Protein AF-A0A7X8E4C7-F1 (afdb_monomer_lite)

Radius of gyration: 25.04 Å; chains: 1; bounding box: 60×34×97 Å

pLDDT: mean 81.25, std 25.74, range [24.86, 98.81]

Foldseek 3Di:
DDDDDDDDDDDDDDDDDDDDDDDDDDDDDDDDDDDDDDDDDQDDQPALPQAQDDFAALVSQVVLLVSCVVQQCDDFQARFDDKDDDPRQWIATNNGIFHFDDKDKQAWEFADECQRVVHQAAPSGDGFAAQEKAAADVVLVTDGFNFWKQWPSYGIHTHNHHDDCSVPGRSHMYGTHYHPPPVVPSHGRDIGITMMTGTDHD

Sequence (202 aa):
TANASNNPTESSNQASTTTSNNQANNTFSPTTTSAPEPTETPTVKASSGVNFVTPGPTSAAFTNLDLIRGYLKPNGLATYSSFSVNNNQTITVDGVTFPYDSSYTSTFVTGYDGALLNSFVTASGLPTQRGIVASTFIEYGGLPFGTVLFVEGYGLVVVGDRNGMGSTDTTALDICFNDSELVDGSISPGRSSRQVFVLSTN

Secondary structure (DSSP, 8-state):
----------------------------------PPP-----------S--PPPSBSHHHHHHHHHHHHTT---BTTBS-S-EEEETTTEEEETTEEEEEEEEEEEEEEEEE-HHHHT--B-TTSPBS-TTEEEEEPGGGTPPPBT-EEEETTTEEEEEEEEES-TTT-TT-EEEE--TTTTTTSS----SEEE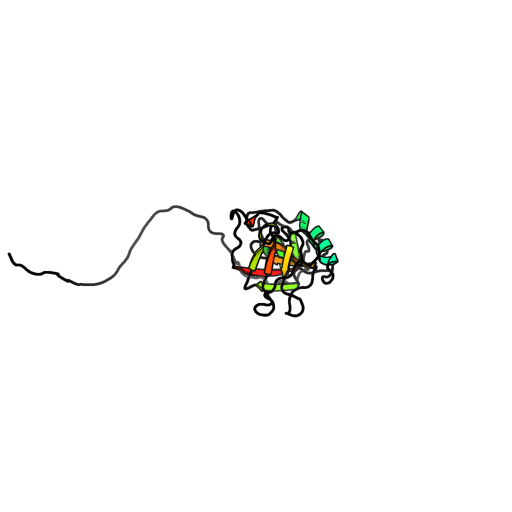EEEEEPP-

Structure (mmCIF, N/CA/C/O backbone):
data_AF-A0A7X8E4C7-F1
#
_entry.id   AF-A0A7X8E4C7-F1
#
loop_
_atom_site.group_PDB
_atom_site.id
_atom_site.type_symbol
_atom_site.label_atom_id
_atom_site.label_alt_id
_atom_site.label_comp_id
_atom_site.label_asym_id
_atom_site.label_entity_id
_atom_site.label_seq_id
_atom_site.pdbx_PDB_ins_code
_atom_site.Cartn_x
_atom_site.Cartn_y
_atom_site.Cartn_z
_atom_site.occupancy
_atom_site.B_iso_or_equiv
_atom_site.auth_seq_id
_atom_site.auth_comp_id
_atom_site.auth_asym_id
_atom_site.auth_atom_id
_atom_site.pdbx_PDB_model_num
ATOM 1 N N . THR A 1 1 ? -18.207 -3.988 -77.050 1.00 40.09 1 THR A N 1
ATOM 2 C CA . THR A 1 1 ? -19.667 -3.954 -76.815 1.00 40.09 1 THR A CA 1
ATOM 3 C C . THR A 1 1 ? -19.931 -3.116 -75.581 1.00 40.09 1 THR A C 1
ATOM 5 O O . THR A 1 1 ? -19.230 -3.280 -74.594 1.00 40.09 1 THR A O 1
ATOM 8 N N . ALA A 1 2 ? -20.835 -2.145 -75.696 1.00 33.91 2 ALA A N 1
ATOM 9 C CA . ALA A 1 2 ? -21.176 -1.154 -74.674 1.00 33.91 2 ALA A CA 1
ATOM 10 C C . ALA A 1 2 ? -22.250 -1.656 -73.689 1.00 33.91 2 ALA A C 1
ATOM 12 O O . ALA A 1 2 ? -23.053 -2.501 -74.078 1.00 33.91 2 ALA A O 1
ATOM 13 N N . ASN A 1 3 ? -22.249 -1.094 -72.471 1.00 30.75 3 ASN A N 1
ATOM 14 C CA . ASN A 1 3 ? -23.378 -0.666 -71.607 1.00 30.75 3 ASN A CA 1
ATOM 15 C C . ASN A 1 3 ? -22.946 -0.761 -70.130 1.00 30.75 3 ASN A C 1
ATOM 17 O O . ASN A 1 3 ? -22.487 -1.809 -69.697 1.00 30.75 3 ASN A O 1
ATOM 21 N N . ALA A 1 4 ? -22.831 0.338 -69.379 1.00 32.28 4 ALA A N 1
ATOM 22 C CA . ALA A 1 4 ? -23.873 1.225 -68.838 1.00 32.28 4 ALA A CA 1
ATOM 23 C C . ALA A 1 4 ? -24.537 0.674 -67.557 1.00 32.28 4 ALA A C 1
ATOM 25 O O . ALA A 1 4 ? -25.267 -0.305 -67.609 1.00 32.28 4 ALA A O 1
ATOM 26 N N . SER A 1 5 ? -24.246 1.377 -66.452 1.00 31.55 5 SER A N 1
ATOM 27 C CA . SER A 1 5 ? -25.140 1.833 -65.372 1.00 31.55 5 SER A CA 1
ATOM 28 C C . SER A 1 5 ? -26.195 0.874 -64.803 1.00 31.55 5 SER A C 1
ATOM 30 O O . SER A 1 5 ? -27.090 0.434 -65.514 1.00 31.55 5 SER A O 1
ATOM 32 N N . ASN A 1 6 ? -26.198 0.703 -63.475 1.00 32.44 6 ASN A N 1
ATOM 33 C CA . ASN A 1 6 ? -27.236 1.285 -62.609 1.00 32.44 6 ASN A CA 1
ATOM 34 C C . ASN A 1 6 ? -27.022 0.899 -61.137 1.00 32.44 6 ASN A C 1
ATOM 36 O O . ASN A 1 6 ? -26.923 -0.273 -60.788 1.00 32.44 6 ASN A O 1
ATOM 40 N N . ASN A 1 7 ? -27.014 1.920 -60.283 1.00 38.09 7 ASN A N 1
ATOM 41 C CA . ASN A 1 7 ? -27.432 1.813 -58.889 1.00 38.09 7 ASN A CA 1
ATOM 42 C C . ASN A 1 7 ? -28.975 1.835 -58.851 1.00 38.09 7 ASN A C 1
ATOM 44 O O . ASN A 1 7 ? -29.584 2.392 -59.771 1.00 38.09 7 ASN A O 1
ATOM 48 N N . PRO A 1 8 ? -29.610 1.359 -57.771 1.00 38.03 8 PRO A N 1
ATOM 49 C CA . PRO A 1 8 ? -30.680 2.182 -57.220 1.00 38.03 8 PRO A CA 1
ATOM 50 C C . PRO A 1 8 ? -30.604 2.330 -55.699 1.00 38.03 8 PRO A C 1
ATOM 52 O O . PRO A 1 8 ? -30.283 1.411 -54.950 1.00 38.03 8 PRO A O 1
ATOM 55 N N . THR A 1 9 ? -30.956 3.539 -55.281 1.00 31.23 9 THR A N 1
ATOM 56 C CA . THR A 1 9 ? -31.330 3.943 -53.929 1.00 31.23 9 THR A CA 1
ATOM 57 C C . THR A 1 9 ? -32.852 3.832 -53.806 1.00 31.23 9 THR A C 1
ATOM 59 O O . THR A 1 9 ? -33.532 4.324 -54.697 1.00 31.23 9 THR A O 1
ATOM 62 N N . GLU A 1 10 ? -33.383 3.292 -52.709 1.00 29.05 10 GLU A N 1
ATOM 63 C CA . GLU A 1 10 ? -34.720 3.591 -52.144 1.00 29.05 10 GLU A CA 1
ATOM 64 C C . GLU A 1 10 ? -34.719 3.018 -50.708 1.00 29.05 10 GLU A C 1
ATOM 66 O O . GLU A 1 10 ? -34.402 1.850 -50.525 1.00 29.05 10 GLU A O 1
ATOM 71 N N . SER A 1 11 ? -34.730 3.797 -49.621 1.00 28.41 11 SER A N 1
ATOM 72 C CA . SER A 1 11 ? -35.689 4.784 -49.088 1.00 28.41 11 SER A CA 1
ATOM 73 C C . SER A 1 11 ? -36.725 4.168 -48.139 1.00 28.41 11 SER A C 1
ATOM 75 O O . SER A 1 11 ? -37.352 3.162 -48.454 1.00 28.41 11 SER A O 1
ATOM 77 N N . SER A 1 12 ? -36.960 4.905 -47.042 1.00 28.59 12 SER A N 1
ATOM 78 C CA . SER A 1 12 ? -38.137 4.895 -46.155 1.00 28.59 12 SER A CA 1
ATOM 79 C C . SER A 1 12 ? -38.219 3.768 -45.110 1.00 28.59 12 SER A C 1
ATOM 81 O O . SER A 1 12 ? -37.827 2.643 -45.366 1.00 28.59 12 SER A O 1
ATOM 83 N N . ASN A 1 13 ? -38.777 3.940 -43.913 1.00 26.91 13 ASN A N 1
ATOM 84 C CA . ASN A 1 13 ? -38.976 5.050 -42.974 1.00 26.91 13 ASN A CA 1
ATOM 85 C C . ASN A 1 13 ? -39.652 4.389 -41.755 1.00 26.91 13 ASN A C 1
ATOM 87 O O . ASN A 1 13 ? -40.553 3.586 -41.971 1.00 26.91 13 ASN A O 1
ATOM 91 N N . GLN A 1 14 ? -39.316 4.834 -40.536 1.00 29.97 14 GLN A N 1
ATOM 92 C CA . GLN A 1 14 ? -40.151 4.757 -39.316 1.00 29.97 14 GLN A CA 1
ATOM 93 C C . GLN A 1 14 ? -40.504 3.353 -38.768 1.00 29.97 14 GLN A C 1
ATOM 95 O O . GLN A 1 14 ? -40.529 2.368 -39.483 1.00 29.97 14 GLN A O 1
ATOM 100 N N . ALA A 1 15 ? -40.910 3.139 -37.521 1.00 27.73 15 ALA A N 1
ATOM 101 C CA . ALA A 1 15 ? -40.668 3.695 -36.188 1.00 27.73 15 ALA A CA 1
ATOM 102 C C . ALA A 1 15 ? -41.593 2.869 -35.269 1.00 27.73 15 ALA A C 1
ATOM 104 O O . ALA A 1 15 ? -42.777 2.810 -35.575 1.00 27.73 15 ALA A O 1
ATOM 105 N N . SER A 1 16 ? -41.065 2.324 -34.160 1.00 28.78 16 SER A N 1
ATOM 106 C CA . SER A 1 16 ? -41.778 1.927 -32.915 1.00 28.78 16 SER A CA 1
ATOM 107 C C . SER A 1 16 ? -42.897 0.851 -33.048 1.00 28.78 16 SER A C 1
ATOM 109 O O . SER A 1 16 ? -43.542 0.732 -34.072 1.00 28.78 16 SER A O 1
ATOM 111 N N . THR A 1 17 ? -43.213 -0.068 -32.128 1.00 26.25 17 THR A N 1
ATOM 112 C CA . THR A 1 17 ? -43.280 -0.109 -30.653 1.00 26.25 17 THR A CA 1
ATOM 113 C C . THR A 1 17 ? -43.464 -1.582 -30.191 1.00 26.25 17 THR A C 1
ATOM 115 O O . THR A 1 17 ? -44.183 -2.316 -30.859 1.00 26.25 17 THR A O 1
ATOM 118 N N . THR A 1 18 ? -42.855 -1.951 -29.046 1.00 24.86 18 THR A N 1
ATOM 119 C CA . THR A 1 18 ? -43.345 -2.782 -27.892 1.00 24.86 18 THR A CA 1
ATOM 120 C C . THR A 1 18 ? -44.072 -4.136 -28.167 1.00 24.86 18 THR A C 1
ATOM 122 O O . THR A 1 18 ? -45.049 -4.165 -28.898 1.00 24.86 18 THR A O 1
ATOM 125 N N . THR A 1 19 ? -43.797 -5.312 -27.554 1.00 25.45 19 THR A N 1
ATOM 126 C CA . THR A 1 19 ? -43.806 -5.684 -26.106 1.00 25.45 19 THR A CA 1
ATOM 127 C C . THR A 1 19 ? -43.495 -7.203 -25.907 1.00 25.45 19 THR A C 1
ATOM 129 O O . THR A 1 19 ? -43.994 -7.988 -26.703 1.00 25.45 19 THR A O 1
ATOM 132 N N . SER A 1 20 ? -42.772 -7.576 -24.821 1.00 27.23 20 SER A N 1
ATOM 133 C CA . SER A 1 20 ? -42.790 -8.820 -23.966 1.00 27.23 20 SER A CA 1
ATOM 134 C C . SER A 1 20 ? -42.748 -10.255 -24.565 1.00 27.23 20 SER A C 1
ATOM 136 O O . SER A 1 20 ? -43.359 -10.509 -25.585 1.00 27.23 20 SER A O 1
ATOM 138 N N . ASN A 1 21 ? -42.175 -11.326 -23.969 1.00 30.70 21 ASN A N 1
ATOM 139 C CA . ASN A 1 21 ? -41.591 -11.649 -22.646 1.00 30.70 21 ASN A CA 1
ATOM 140 C C . ASN A 1 21 ? -40.848 -13.028 -22.684 1.00 30.70 21 ASN A C 1
ATOM 142 O O . ASN A 1 21 ? -41.269 -13.904 -23.432 1.00 30.70 21 ASN A O 1
ATOM 146 N N . ASN A 1 22 ? -39.909 -13.233 -21.733 1.00 32.62 22 ASN A N 1
ATOM 147 C CA . ASN A 1 22 ? -39.397 -14.494 -21.114 1.00 32.62 22 ASN A CA 1
ATOM 148 C C . ASN A 1 22 ? -38.514 -15.454 -21.964 1.00 32.62 22 ASN A C 1
ATOM 150 O O . ASN A 1 22 ? -38.829 -15.723 -23.109 1.00 32.62 22 ASN A O 1
ATOM 154 N N . GLN A 1 23 ? -37.419 -16.073 -21.482 1.00 29.78 23 GLN A N 1
ATOM 155 C CA . GLN A 1 23 ? -36.990 -16.407 -20.113 1.00 29.78 23 GLN A CA 1
ATOM 156 C C . GLN A 1 23 ? -35.464 -16.723 -20.042 1.00 29.78 23 GLN A C 1
ATOM 158 O O . GLN A 1 23 ? -34.941 -17.427 -20.897 1.00 29.78 23 GLN A O 1
ATOM 163 N N . ALA A 1 24 ? -34.820 -16.212 -18.980 1.00 28.78 24 ALA A N 1
ATOM 164 C CA . ALA A 1 24 ? -33.708 -16.727 -18.151 1.00 28.78 24 ALA A CA 1
ATOM 165 C C . ALA A 1 24 ? -32.435 -17.392 -18.743 1.00 28.78 24 ALA A C 1
ATOM 167 O O . ALA A 1 24 ? -32.490 -18.499 -19.267 1.00 28.78 24 ALA A O 1
ATOM 168 N N . ASN A 1 25 ? -31.255 -16.848 -18.387 1.00 31.09 25 ASN A N 1
ATOM 169 C CA . ASN A 1 25 ? -30.335 -17.566 -17.485 1.00 31.09 25 ASN A CA 1
ATOM 170 C C . ASN A 1 25 ? -29.377 -16.620 -16.719 1.00 31.09 25 ASN A C 1
ATOM 172 O O . ASN A 1 25 ? -28.990 -15.567 -17.218 1.00 31.09 25 ASN A O 1
ATOM 176 N N . ASN A 1 26 ? -29.057 -17.011 -15.486 1.00 34.56 26 ASN A N 1
ATOM 177 C CA . ASN A 1 26 ? -28.493 -16.221 -14.385 1.00 34.56 26 ASN A CA 1
ATOM 178 C C . ASN A 1 26 ? -26.983 -15.932 -14.484 1.00 34.56 26 ASN A C 1
ATOM 180 O O . ASN A 1 26 ? -26.223 -16.855 -14.760 1.00 34.56 26 ASN A O 1
ATOM 184 N N . THR A 1 27 ? -26.552 -14.740 -14.038 1.00 32.38 27 THR A N 1
ATOM 185 C CA . THR A 1 27 ? -25.223 -14.531 -13.423 1.00 32.38 27 THR A CA 1
ATOM 186 C C . THR A 1 27 ? -25.323 -13.501 -12.293 1.00 32.38 27 THR A C 1
ATOM 188 O O . THR A 1 27 ? -25.851 -12.405 -12.471 1.00 32.38 27 THR A O 1
ATOM 191 N N . PHE A 1 28 ? -24.839 -13.892 -11.114 1.00 33.34 28 PHE A N 1
ATOM 192 C CA . PHE A 1 28 ? -24.847 -13.136 -9.862 1.00 33.34 28 PHE A CA 1
ATOM 193 C C . PHE A 1 28 ? -24.108 -11.791 -9.975 1.00 33.34 28 PHE A C 1
ATOM 195 O O . PHE A 1 28 ? -22.981 -11.738 -10.456 1.00 33.34 28 PHE A O 1
ATOM 202 N N . SER A 1 29 ? -24.725 -10.725 -9.460 1.00 33.50 29 SER A N 1
ATOM 203 C CA . SER A 1 29 ? -24.085 -9.435 -9.167 1.00 33.50 29 SER A CA 1
ATOM 204 C C . SER A 1 29 ? -24.040 -9.245 -7.645 1.00 33.50 29 SER A C 1
ATOM 206 O O . SER A 1 29 ? -25.028 -9.581 -6.983 1.00 33.50 29 SER A O 1
ATOM 208 N N . PRO A 1 30 ? -22.944 -8.734 -7.052 1.00 34.47 30 PRO A N 1
ATOM 209 C CA . PRO A 1 30 ? -22.918 -8.452 -5.622 1.00 34.47 30 PRO A CA 1
ATOM 210 C C . PRO A 1 30 ? -23.911 -7.323 -5.322 1.00 34.47 30 PRO A C 1
ATOM 212 O O . PRO A 1 30 ? -23.880 -6.264 -5.943 1.00 34.47 30 PRO A O 1
ATOM 215 N N . THR A 1 31 ? -24.837 -7.581 -4.401 1.00 33.22 31 THR A N 1
ATOM 216 C CA . THR A 1 31 ? -25.866 -6.618 -3.996 1.00 33.22 31 THR A CA 1
ATOM 217 C C . THR A 1 31 ? -25.329 -5.770 -2.848 1.00 33.22 31 THR A C 1
ATOM 219 O O . THR A 1 31 ? -24.997 -6.306 -1.792 1.00 33.22 31 THR A O 1
ATOM 222 N N . THR A 1 32 ? -25.267 -4.452 -3.031 1.00 37.12 32 THR A N 1
ATOM 223 C CA . THR A 1 32 ? -25.177 -3.492 -1.927 1.00 37.12 32 THR A CA 1
ATOM 224 C C . THR A 1 32 ? -26.593 -3.182 -1.445 1.00 37.12 32 THR A C 1
ATOM 226 O O . THR A 1 32 ? -27.399 -2.599 -2.167 1.00 37.12 32 THR A O 1
ATOM 229 N N . THR A 1 33 ? -26.921 -3.593 -0.221 1.00 38.00 33 THR A N 1
ATOM 230 C CA . THR A 1 33 ? -28.173 -3.206 0.442 1.00 38.00 33 THR A CA 1
ATOM 231 C C . THR A 1 33 ? -27.865 -2.102 1.445 1.00 38.00 33 THR A C 1
ATOM 233 O O . THR A 1 33 ? -27.192 -2.352 2.441 1.00 38.00 33 THR A O 1
ATOM 236 N N . SER A 1 34 ? -28.385 -0.896 1.214 1.00 36.88 34 SER A N 1
ATOM 237 C CA . SER A 1 34 ? -28.457 0.155 2.235 1.00 36.88 34 SER A CA 1
ATOM 238 C C . SER A 1 34 ? -29.885 0.217 2.782 1.00 36.88 34 SER A C 1
ATOM 240 O O . SER A 1 34 ? -30.815 0.569 2.059 1.00 36.88 34 SER A O 1
ATOM 242 N N . ALA A 1 35 ? -30.060 -0.159 4.050 1.00 50.00 35 ALA A N 1
ATOM 243 C CA . ALA A 1 35 ? -31.268 0.088 4.844 1.00 50.00 35 ALA A CA 1
ATOM 244 C C . ALA A 1 35 ? -31.097 1.397 5.656 1.00 50.00 35 ALA A C 1
ATOM 246 O O . ALA A 1 35 ? -29.953 1.798 5.882 1.00 50.00 35 ALA A O 1
ATOM 247 N N . PRO A 1 36 ? -32.182 2.087 6.067 1.00 43.81 36 PRO A N 1
ATOM 248 C CA . PRO A 1 36 ? -32.087 3.421 6.658 1.00 43.81 36 PRO A CA 1
ATOM 249 C C . PRO A 1 36 ? -31.573 3.416 8.109 1.00 43.81 36 PRO A C 1
ATOM 251 O O . PRO A 1 36 ? -31.733 2.452 8.854 1.00 43.81 36 PRO A O 1
ATOM 254 N N . GLU A 1 37 ? -30.956 4.545 8.452 1.00 46.22 37 GLU A N 1
ATOM 255 C CA . GLU A 1 37 ? -30.178 4.890 9.647 1.00 46.22 37 GLU A CA 1
ATOM 256 C C . GLU A 1 37 ? -30.980 4.931 10.966 1.00 46.22 37 GLU A C 1
ATOM 258 O O . GLU A 1 37 ? -32.106 5.437 10.989 1.00 46.22 37 GLU A O 1
ATOM 263 N N . PRO A 1 38 ? -30.363 4.535 12.096 1.00 43.56 38 PRO A N 1
ATOM 264 C CA . PRO A 1 38 ? -30.611 5.146 13.392 1.00 43.56 38 PRO A CA 1
ATOM 265 C C . PRO A 1 38 ? -29.391 5.958 13.863 1.00 43.56 38 PRO A C 1
ATOM 267 O O . PRO A 1 38 ? -28.241 5.540 13.741 1.00 43.56 38 PRO A O 1
ATOM 270 N N . THR A 1 39 ? -29.664 7.134 14.424 1.00 49.47 39 THR A N 1
ATOM 271 C CA . THR A 1 39 ? -28.691 8.015 15.078 1.00 49.47 39 THR A CA 1
ATOM 272 C C . THR A 1 39 ? -28.121 7.339 16.328 1.00 49.47 39 THR A C 1
ATOM 274 O O . THR A 1 39 ? -28.805 7.264 17.348 1.00 49.47 39 THR A O 1
ATOM 277 N N . GLU A 1 40 ? -26.866 6.887 16.277 1.00 42.47 40 GLU A N 1
ATOM 278 C CA . GLU A 1 40 ? -26.137 6.380 17.445 1.00 42.47 40 GLU A CA 1
ATOM 279 C C . GLU A 1 40 ? -24.798 7.112 17.642 1.00 42.47 40 GLU A C 1
ATOM 281 O O . GLU A 1 40 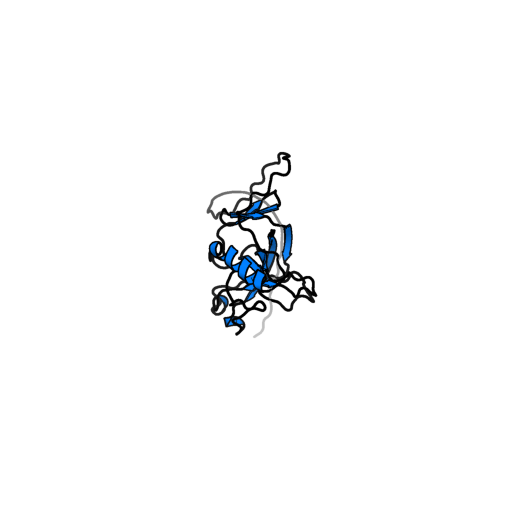? -24.004 7.311 16.724 1.00 42.47 40 GLU A O 1
ATOM 286 N N . THR A 1 41 ? -24.591 7.543 18.886 1.00 38.66 41 THR A N 1
ATOM 287 C CA . THR A 1 41 ? -23.395 8.132 19.509 1.00 38.66 41 THR A CA 1
ATOM 288 C C . THR A 1 41 ? -22.084 7.471 19.035 1.00 38.66 41 THR A C 1
ATOM 290 O O . THR A 1 41 ? -22.063 6.247 18.886 1.00 38.66 41 THR A O 1
ATOM 293 N N . PRO A 1 42 ? -20.966 8.213 18.837 1.00 40.22 42 PRO A N 1
ATOM 294 C CA . PRO A 1 42 ? -19.723 7.645 18.309 1.00 40.22 42 PRO A CA 1
ATOM 295 C C . PRO A 1 42 ? -19.208 6.544 19.237 1.00 40.22 42 PRO A C 1
ATOM 297 O O . PRO A 1 42 ? -18.696 6.797 20.328 1.00 40.22 42 PRO A O 1
ATOM 300 N N . THR A 1 43 ? -19.391 5.304 18.797 1.00 40.94 43 THR A N 1
ATOM 301 C CA . THR A 1 43 ? -19.034 4.107 19.548 1.00 40.94 43 THR A CA 1
ATOM 302 C C . THR A 1 43 ? -17.608 3.713 19.173 1.00 40.94 43 THR A C 1
ATOM 304 O O . THR A 1 43 ? -17.251 3.649 17.997 1.00 40.94 43 THR A O 1
ATOM 307 N N . VAL A 1 44 ? -16.797 3.519 20.212 1.00 46.25 44 VAL A N 1
ATOM 308 C CA . VAL A 1 44 ? -15.365 3.187 20.230 1.00 46.25 44 VAL A CA 1
ATOM 309 C C . VAL A 1 44 ? -14.934 2.305 19.049 1.00 46.25 44 VAL A C 1
ATOM 311 O O . VAL A 1 44 ? -15.502 1.235 18.830 1.00 46.25 44 VAL A O 1
ATOM 314 N N . LYS A 1 45 ? -13.893 2.747 18.322 1.00 47.91 45 LYS A N 1
ATOM 315 C CA . LYS A 1 45 ? -13.188 1.990 17.271 1.00 47.91 45 LYS A CA 1
ATOM 316 C C . LYS A 1 45 ? -12.800 0.605 17.814 1.00 47.91 45 LYS A C 1
ATOM 318 O O . LYS A 1 45 ? -11.811 0.478 18.533 1.00 47.91 45 LYS A O 1
ATOM 323 N N . ALA A 1 46 ? -13.563 -0.434 17.477 1.00 47.75 46 ALA A N 1
ATOM 324 C CA . ALA A 1 46 ? -13.139 -1.811 17.694 1.00 47.75 46 ALA A CA 1
ATOM 325 C C . ALA A 1 46 ? -11.914 -2.064 16.801 1.00 47.75 46 ALA A C 1
ATOM 327 O O . ALA A 1 46 ? -12.029 -2.097 15.578 1.00 47.75 46 ALA A O 1
ATOM 328 N N . SER A 1 47 ? -10.738 -2.142 17.421 1.00 60.56 47 SER A N 1
ATOM 329 C CA . SER A 1 47 ? -9.449 -2.322 16.752 1.00 60.56 47 SER A CA 1
ATOM 330 C C . SER A 1 47 ? -9.054 -3.799 16.742 1.00 60.56 47 SER A C 1
ATOM 332 O O . SER A 1 47 ? -9.344 -4.532 17.687 1.00 60.56 47 SER A O 1
ATOM 334 N N . SER A 1 48 ? -8.339 -4.215 15.701 1.00 65.50 48 SER A N 1
ATOM 335 C CA . SER A 1 48 ? -7.739 -5.536 15.488 1.00 65.50 48 SER A CA 1
ATOM 336 C C . SER A 1 48 ? -6.715 -5.945 16.550 1.00 65.50 48 SER A C 1
ATOM 338 O O . SER A 1 48 ? -6.132 -7.022 16.452 1.00 65.50 48 SER A O 1
ATOM 340 N N . GLY A 1 49 ? -6.457 -5.092 17.546 1.00 72.12 49 GLY A N 1
ATOM 341 C CA . GLY A 1 49 ? -5.380 -5.265 18.517 1.00 72.12 49 GLY A CA 1
ATOM 342 C C . GLY A 1 49 ? -3.987 -5.091 17.902 1.00 72.12 49 GLY A C 1
ATOM 343 O O . GLY A 1 49 ? -2.994 -5.215 18.617 1.00 72.12 49 GLY A O 1
ATOM 344 N N . VAL A 1 50 ? -3.904 -4.797 16.597 1.00 87.50 50 VAL A N 1
ATOM 345 C CA . VAL A 1 50 ? -2.655 -4.498 15.899 1.00 87.50 50 VAL A CA 1
ATOM 346 C C . VAL A 1 50 ? -2.282 -3.049 16.171 1.00 87.50 50 VAL A C 1
ATOM 348 O O . VAL A 1 50 ? -3.050 -2.129 15.904 1.00 87.50 50 VAL A O 1
ATOM 351 N N . ASN A 1 51 ? -1.077 -2.873 16.692 1.00 91.06 51 ASN A N 1
ATOM 352 C CA . ASN A 1 51 ? -0.535 -1.597 17.121 1.00 91.06 51 ASN A CA 1
ATOM 353 C C . ASN A 1 51 ? 0.609 -1.209 16.185 1.00 91.06 51 ASN A C 1
ATOM 355 O O . ASN A 1 51 ? 1.757 -1.590 16.421 1.00 91.06 51 ASN A O 1
ATOM 359 N N . PHE A 1 52 ? 0.297 -0.496 15.102 1.00 96.00 52 PHE A N 1
ATOM 360 C CA . PHE A 1 52 ? 1.326 -0.029 14.176 1.00 96.00 52 PHE A CA 1
ATOM 361 C C . PHE A 1 52 ? 2.223 1.012 14.843 1.00 96.00 52 PHE A C 1
ATOM 363 O O . PHE A 1 52 ? 1.749 1.875 15.586 1.00 96.00 52 PHE A O 1
ATOM 370 N N . VAL A 1 53 ? 3.522 0.942 14.553 1.00 97.06 53 VAL A N 1
ATOM 371 C CA . VAL A 1 53 ? 4.480 1.955 15.001 1.00 97.06 53 VAL A CA 1
ATOM 372 C C . VAL A 1 53 ? 4.371 3.208 14.142 1.00 97.06 53 VAL A C 1
ATOM 374 O O . VAL A 1 53 ? 4.023 3.137 12.961 1.00 97.06 53 VAL A O 1
ATOM 377 N N . THR A 1 54 ? 4.708 4.353 14.732 1.00 97.25 54 THR A N 1
ATOM 378 C CA . THR A 1 54 ? 4.669 5.651 14.057 1.00 97.25 54 THR A CA 1
ATOM 379 C C . THR A 1 54 ? 5.560 5.660 12.801 1.00 97.25 54 THR A C 1
ATOM 381 O O . THR A 1 54 ? 6.737 5.290 12.884 1.00 97.25 54 THR A O 1
ATOM 384 N N . PRO A 1 55 ? 5.043 6.099 11.638 1.00 97.75 55 PRO A N 1
ATOM 385 C CA . PRO A 1 55 ? 5.823 6.229 10.410 1.00 97.75 55 PRO A CA 1
ATOM 386 C C . PRO A 1 55 ? 6.938 7.281 10.503 1.00 97.75 55 PRO A C 1
ATOM 388 O O . PRO A 1 55 ? 6.847 8.244 11.261 1.00 97.75 55 PRO A O 1
ATOM 391 N N . GLY A 1 56 ? 7.970 7.142 9.671 1.00 96.44 56 GLY A N 1
ATOM 392 C CA . GLY A 1 56 ? 9.059 8.113 9.540 1.00 96.44 56 GLY A CA 1
ATOM 393 C C . GLY A 1 56 ? 10.359 7.462 9.067 1.00 96.44 56 GLY A C 1
ATOM 394 O O . GLY A 1 56 ? 10.698 7.577 7.886 1.00 96.44 56 GLY A O 1
ATOM 395 N N . PRO A 1 57 ? 11.099 6.784 9.963 1.00 96.81 57 PRO A N 1
ATOM 396 C CA . PRO A 1 57 ? 12.334 6.091 9.615 1.00 96.81 57 PRO A CA 1
ATOM 397 C C . PRO A 1 57 ? 12.066 4.808 8.821 1.00 96.81 57 PRO A C 1
ATOM 399 O O . PRO A 1 57 ? 10.993 4.211 8.899 1.00 96.81 57 PRO A O 1
ATOM 402 N N . THR A 1 58 ? 13.081 4.320 8.105 1.00 98.00 58 THR A N 1
ATOM 403 C CA . THR A 1 58 ? 12.985 3.055 7.359 1.00 98.00 58 THR A CA 1
ATOM 404 C C . THR A 1 58 ? 12.673 1.866 8.267 1.00 98.00 58 THR A C 1
ATOM 406 O O . THR A 1 58 ? 11.919 0.989 7.859 1.00 98.00 58 THR A O 1
ATOM 409 N N . SER A 1 59 ? 13.146 1.861 9.519 1.00 98.38 59 SER A N 1
ATOM 410 C CA . SER A 1 59 ? 12.833 0.820 10.511 1.00 98.38 59 SER A CA 1
ATOM 411 C C . SER A 1 59 ? 11.334 0.671 10.793 1.00 98.38 59 SER A C 1
ATOM 413 O O . SER A 1 59 ? 10.883 -0.444 11.051 1.00 98.38 59 SER A O 1
ATOM 415 N N . ALA A 1 60 ? 10.541 1.743 10.675 1.00 98.44 60 ALA A N 1
ATOM 416 C CA . ALA A 1 60 ? 9.087 1.660 10.807 1.00 98.44 60 ALA A CA 1
ATOM 417 C C . ALA A 1 60 ? 8.466 0.804 9.691 1.00 98.44 60 ALA A C 1
ATOM 419 O O . ALA A 1 60 ? 7.510 0.074 9.942 1.00 98.44 60 ALA A O 1
ATOM 420 N N . ALA A 1 61 ? 9.041 0.830 8.480 1.00 98.62 61 ALA A N 1
ATOM 421 C CA . ALA A 1 61 ? 8.598 -0.025 7.383 1.00 98.62 61 ALA A CA 1
ATOM 422 C C . ALA A 1 61 ? 8.831 -1.511 7.680 1.00 98.62 61 ALA A C 1
ATOM 424 O O . ALA A 1 61 ? 7.945 -2.320 7.427 1.00 98.62 61 ALA A O 1
ATOM 425 N N . PHE A 1 62 ? 9.977 -1.867 8.269 1.00 98.62 62 PHE A N 1
ATOM 426 C CA . PHE A 1 62 ? 10.256 -3.249 8.677 1.00 98.62 62 PHE A CA 1
ATOM 427 C C . PHE A 1 62 ? 9.265 -3.730 9.736 1.00 98.62 62 PHE A C 1
ATOM 429 O O . PHE A 1 62 ? 8.637 -4.771 9.555 1.00 98.62 62 PHE A O 1
ATOM 436 N N . THR A 1 63 ? 9.097 -2.960 10.814 1.00 98.31 63 THR A N 1
ATOM 437 C CA . THR A 1 63 ? 8.213 -3.336 11.923 1.00 98.31 63 THR A CA 1
ATOM 438 C C . THR A 1 63 ? 6.764 -3.461 11.468 1.00 98.31 63 THR A C 1
ATOM 440 O O . THR A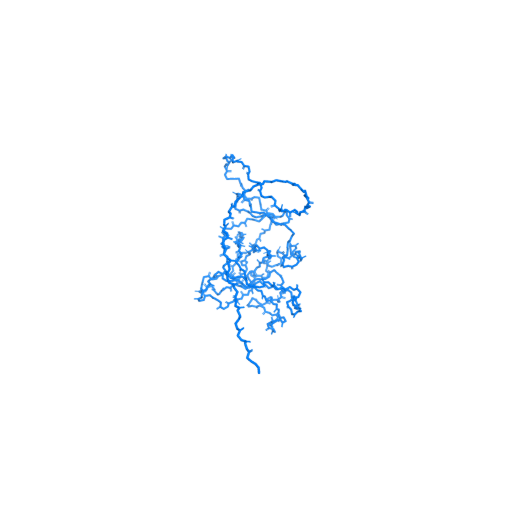 1 63 ? 6.121 -4.473 11.731 1.00 98.31 63 THR A O 1
ATOM 443 N N . ASN A 1 64 ? 6.241 -2.466 10.747 1.00 98.56 64 ASN A N 1
ATOM 444 C CA . ASN A 1 64 ? 4.849 -2.509 10.308 1.00 98.56 64 ASN A CA 1
ATOM 445 C C . ASN A 1 64 ? 4.608 -3.573 9.230 1.00 98.56 64 ASN A C 1
ATOM 447 O O . ASN A 1 64 ? 3.520 -4.145 9.197 1.00 98.56 64 ASN A O 1
ATOM 451 N N . LEU A 1 65 ? 5.600 -3.888 8.384 1.00 98.50 65 LEU A N 1
ATOM 452 C CA . LEU A 1 65 ? 5.461 -4.987 7.427 1.00 98.50 65 LEU A CA 1
ATOM 453 C C . LEU A 1 65 ? 5.347 -6.334 8.148 1.00 98.50 65 LEU A C 1
ATOM 455 O O . LEU A 1 65 ? 4.530 -7.169 7.764 1.00 98.50 65 LEU A O 1
ATOM 459 N N . ASP A 1 66 ? 6.138 -6.540 9.203 1.00 98.19 66 ASP A N 1
ATOM 460 C CA . ASP A 1 66 ? 6.049 -7.745 10.031 1.00 98.19 66 ASP A CA 1
ATOM 461 C C . ASP A 1 66 ? 4.662 -7.883 10.677 1.00 98.19 66 ASP A C 1
ATOM 463 O O . ASP A 1 66 ? 4.040 -8.942 10.591 1.00 98.19 66 ASP A O 1
ATOM 467 N N . LEU A 1 67 ? 4.117 -6.775 11.196 1.00 97.56 67 LEU A N 1
ATOM 468 C CA . LEU A 1 67 ? 2.774 -6.732 11.779 1.00 97.56 67 LEU A CA 1
ATOM 469 C C . LEU A 1 67 ? 1.663 -7.080 10.780 1.00 97.56 67 LEU A C 1
ATOM 471 O O . LEU A 1 67 ? 0.669 -7.680 11.186 1.00 97.56 67 LEU A O 1
ATOM 475 N N . ILE A 1 68 ? 1.800 -6.731 9.492 1.00 97.50 68 ILE A N 1
ATOM 476 C CA . ILE A 1 68 ? 0.765 -7.060 8.497 1.00 97.50 68 ILE A CA 1
ATOM 477 C C . ILE A 1 68 ? 0.940 -8.431 7.837 1.00 97.50 68 ILE A C 1
ATOM 479 O O . ILE A 1 68 ? 0.010 -8.915 7.192 1.00 97.50 68 ILE A O 1
ATOM 483 N N . ARG A 1 69 ? 2.106 -9.076 7.985 1.00 95.88 69 ARG A N 1
ATOM 484 C CA . ARG A 1 69 ? 2.488 -10.278 7.221 1.00 95.88 69 ARG A CA 1
ATOM 485 C C . ARG A 1 69 ? 1.477 -11.417 7.357 1.00 95.88 69 ARG A C 1
ATOM 487 O O . ARG A 1 69 ? 1.158 -12.070 6.368 1.00 95.88 69 ARG A O 1
ATOM 494 N N . GLY A 1 70 ? 0.935 -11.619 8.559 1.00 95.12 70 GLY A N 1
ATOM 495 C CA . GLY A 1 70 ? -0.074 -12.649 8.837 1.00 95.12 70 GLY A CA 1
ATOM 496 C C . GLY A 1 70 ? -1.430 -12.428 8.153 1.00 95.12 70 GLY A C 1
ATOM 497 O O . GLY A 1 70 ? -2.249 -13.345 8.118 1.00 95.12 70 GLY A O 1
ATOM 498 N N . TYR A 1 71 ? -1.673 -11.240 7.594 1.00 95.88 71 TYR A N 1
ATOM 499 C CA . TYR A 1 71 ? -2.922 -10.883 6.917 1.00 95.88 71 TYR A CA 1
ATOM 500 C C . TYR A 1 71 ? -2.806 -10.887 5.387 1.00 95.88 71 TYR A C 1
ATOM 502 O O . TYR A 1 71 ? -3.821 -10.746 4.712 1.00 95.88 71 TYR A O 1
ATOM 510 N N . LEU A 1 72 ? -1.604 -11.069 4.828 1.00 96.69 72 LEU A N 1
ATOM 511 C CA . LEU A 1 72 ? -1.383 -11.099 3.382 1.00 96.69 72 LEU A CA 1
ATOM 512 C C . LEU A 1 72 ? -1.764 -12.474 2.818 1.00 96.69 72 LEU A C 1
ATOM 514 O O . LEU A 1 72 ? -0.979 -13.419 2.875 1.00 96.69 72 LEU A O 1
ATOM 518 N N . LYS A 1 73 ? -2.969 -12.592 2.256 1.00 93.94 73 LYS A N 1
ATOM 519 C CA . LYS A 1 73 ? -3.483 -13.824 1.638 1.00 93.94 73 LYS A CA 1
ATOM 520 C C . LYS A 1 73 ? -3.568 -13.670 0.118 1.00 93.94 73 LYS A C 1
ATOM 522 O O . LYS A 1 73 ? -4.531 -13.070 -0.358 1.00 93.94 73 LYS A O 1
ATOM 527 N N . PRO A 1 74 ? -2.593 -14.180 -0.655 1.00 90.06 74 PRO A N 1
ATOM 528 C CA . PRO A 1 74 ? -2.597 -14.050 -2.110 1.00 90.06 74 PRO A CA 1
ATOM 529 C C . PRO A 1 74 ? -3.923 -14.503 -2.739 1.00 90.06 74 PRO A C 1
ATOM 531 O O . PRO A 1 74 ? -4.395 -15.609 -2.484 1.00 90.06 74 PRO A O 1
ATOM 534 N N . ASN A 1 75 ? -4.512 -13.634 -3.558 1.00 91.81 75 ASN A N 1
ATOM 535 C CA . ASN A 1 75 ? -5.794 -13.829 -4.228 1.00 91.81 75 ASN A CA 1
ATOM 536 C C . ASN A 1 75 ? -5.816 -13.042 -5.554 1.00 91.81 75 ASN A C 1
ATOM 538 O O . ASN A 1 75 ? -6.404 -11.962 -5.667 1.00 91.81 75 ASN A O 1
ATOM 542 N N . GLY A 1 76 ? -5.103 -13.556 -6.561 1.00 91.88 76 GLY A N 1
ATOM 543 C CA . GLY A 1 76 ? -4.899 -12.860 -7.834 1.00 91.88 76 GLY A CA 1
ATOM 544 C C . GLY A 1 76 ? -4.128 -11.552 -7.639 1.00 91.88 76 GLY A C 1
ATOM 545 O O . GLY A 1 76 ? -3.007 -11.554 -7.132 1.00 91.88 76 GLY A O 1
ATOM 546 N N . LEU A 1 77 ? -4.728 -10.418 -8.019 1.00 93.25 77 LEU A N 1
ATOM 547 C CA . LEU A 1 77 ? -4.149 -9.099 -7.736 1.00 93.25 77 LEU A CA 1
ATOM 548 C C . LEU A 1 77 ? -4.142 -8.783 -6.237 1.00 93.25 77 LEU A C 1
ATOM 550 O O . LEU A 1 77 ? -3.202 -8.153 -5.758 1.00 93.25 77 LEU A O 1
ATOM 554 N N . ALA A 1 78 ? -5.156 -9.242 -5.505 1.00 96.75 78 ALA A N 1
ATOM 555 C CA . ALA A 1 78 ? -5.349 -8.905 -4.107 1.00 96.75 78 ALA A CA 1
ATOM 556 C C . ALA A 1 78 ? -4.537 -9.797 -3.151 1.00 96.75 78 ALA A C 1
ATOM 558 O O . ALA A 1 78 ? -4.051 -10.869 -3.507 1.00 96.75 78 ALA A O 1
ATOM 559 N N . THR A 1 79 ? -4.430 -9.349 -1.904 1.00 97.38 79 THR A N 1
ATOM 560 C CA . THR A 1 79 ? -3.870 -10.053 -0.747 1.00 97.38 79 THR A CA 1
ATOM 561 C C . THR A 1 79 ? -4.926 -10.264 0.346 1.00 97.38 79 THR A C 1
ATOM 563 O O . THR A 1 79 ? -4.593 -10.415 1.518 1.00 97.38 79 THR A O 1
ATOM 566 N N . TYR A 1 80 ? -6.207 -10.264 -0.033 1.00 98.06 80 TYR A N 1
ATOM 567 C CA . TYR A 1 80 ? -7.355 -10.478 0.848 1.00 98.06 80 TYR A CA 1
ATOM 568 C C . TYR A 1 80 ? -8.509 -11.153 0.086 1.00 98.06 80 TYR A C 1
ATOM 570 O O . TYR A 1 80 ? -8.538 -11.162 -1.149 1.00 98.06 80 TYR A O 1
ATOM 578 N N . SER A 1 81 ? -9.480 -11.713 0.813 1.00 97.88 81 SER A N 1
ATOM 579 C CA . SER A 1 81 ? -10.675 -12.355 0.234 1.00 97.88 81 SER A CA 1
ATOM 580 C C . SER A 1 81 ? -11.901 -11.442 0.242 1.00 97.88 81 SER A C 1
ATOM 582 O O . SER A 1 81 ? -12.693 -11.452 -0.696 1.00 97.88 81 SER A O 1
ATOM 584 N N . SER A 1 82 ? -12.070 -10.649 1.299 1.00 97.19 82 SER A N 1
ATOM 585 C CA . SER A 1 82 ? -13.194 -9.724 1.459 1.00 97.19 82 SER A CA 1
ATOM 586 C C . SER A 1 82 ? -12.793 -8.480 2.245 1.00 97.19 82 SER A C 1
ATOM 588 O O . SER A 1 82 ? -11.896 -8.531 3.089 1.00 97.19 82 SER A O 1
ATOM 590 N N . PHE A 1 83 ? -13.480 -7.368 1.987 1.00 97.94 83 PHE A N 1
ATOM 591 C CA . PHE A 1 83 ? -13.374 -6.177 2.819 1.00 97.94 83 PHE A CA 1
ATOM 592 C C . PHE A 1 83 ? -14.706 -5.428 2.902 1.00 97.94 83 PHE A C 1
ATOM 594 O O . PHE A 1 83 ? -15.553 -5.553 2.015 1.00 97.94 83 PHE A O 1
ATOM 601 N N . SER A 1 84 ? -14.870 -4.628 3.950 1.00 97.75 84 SER A N 1
ATOM 602 C CA . SER A 1 84 ? -15.949 -3.652 4.096 1.00 97.75 84 SER A CA 1
ATOM 603 C C . SER A 1 84 ? -15.428 -2.373 4.741 1.00 97.75 84 SER A C 1
ATOM 605 O O . SER A 1 84 ? -14.528 -2.404 5.581 1.00 97.75 84 SER A O 1
ATOM 607 N N . VAL A 1 85 ? -16.008 -1.239 4.358 1.00 97.12 85 VAL A N 1
ATOM 608 C CA . VAL A 1 85 ? -15.811 0.042 5.046 1.00 97.12 85 VAL A CA 1
ATOM 609 C C . VAL A 1 85 ? -16.957 0.212 6.033 1.00 97.12 85 VAL A C 1
ATOM 611 O O . VAL A 1 85 ? -18.116 0.025 5.667 1.00 97.12 85 VAL A O 1
ATOM 614 N N . ASN A 1 86 ? -16.637 0.548 7.278 1.00 95.31 86 ASN A N 1
ATOM 615 C CA . ASN A 1 86 ? -17.613 0.676 8.353 1.00 95.31 86 ASN A CA 1
ATOM 616 C C . ASN A 1 86 ? -17.909 2.160 8.635 1.00 95.31 86 ASN A C 1
ATOM 618 O O . ASN A 1 86 ? -17.066 3.028 8.412 1.00 95.31 86 ASN A O 1
ATOM 622 N N . ASN A 1 87 ? -19.072 2.459 9.219 1.00 90.69 87 ASN A N 1
ATOM 623 C CA . ASN A 1 87 ? -19.526 3.838 9.476 1.00 90.69 87 ASN A CA 1
ATOM 624 C C . ASN A 1 87 ? -18.808 4.544 10.651 1.00 90.69 87 ASN A C 1
ATOM 626 O O . ASN A 1 87 ? -19.220 5.618 11.076 1.00 90.69 87 ASN A O 1
ATOM 630 N N . ASN A 1 88 ? -17.750 3.947 11.206 1.00 91.81 88 ASN A N 1
ATOM 631 C CA . ASN A 1 88 ? -17.049 4.411 12.408 1.00 91.81 88 ASN A CA 1
ATOM 632 C C . ASN A 1 88 ? -15.540 4.619 12.184 1.00 91.81 88 ASN A C 1
ATOM 634 O O . ASN A 1 88 ? -14.739 4.424 13.100 1.00 91.81 88 ASN A O 1
ATOM 638 N N . GLN A 1 89 ? -15.145 4.998 10.964 1.00 95.19 89 GLN A N 1
ATOM 639 C CA . GLN A 1 89 ? -13.745 5.214 10.586 1.00 95.19 89 GLN A CA 1
ATOM 640 C C . GLN A 1 89 ? -12.873 3.958 10.795 1.00 95.19 89 GLN A C 1
ATOM 642 O O . GLN A 1 89 ? -11.726 4.013 11.258 1.00 95.19 89 GLN A O 1
ATOM 647 N N . THR A 1 90 ? -13.440 2.797 10.471 1.00 96.38 90 THR A N 1
ATOM 648 C CA . THR A 1 90 ? -12.715 1.529 10.418 1.00 96.38 90 THR A CA 1
ATOM 649 C C . THR A 1 90 ? -12.994 0.808 9.104 1.00 96.38 90 THR A C 1
ATOM 651 O O . THR A 1 90 ? -14.022 1.028 8.462 1.00 96.38 90 THR A O 1
ATOM 654 N N . ILE A 1 91 ? -12.074 -0.059 8.707 1.00 96.88 91 ILE A N 1
ATOM 655 C CA . ILE A 1 91 ? -12.271 -1.030 7.633 1.00 96.88 91 ILE A CA 1
ATOM 656 C C . ILE A 1 91 ? -12.168 -2.430 8.221 1.00 96.88 91 ILE A C 1
ATOM 658 O O . ILE A 1 91 ? -11.362 -2.658 9.117 1.00 96.88 91 ILE A O 1
ATOM 662 N N . THR A 1 92 ? -12.942 -3.380 7.719 1.00 97.00 92 THR A N 1
ATOM 663 C CA . THR A 1 92 ? -12.798 -4.794 8.071 1.00 97.00 92 THR A CA 1
ATOM 664 C C . THR A 1 92 ? -12.255 -5.536 6.866 1.00 97.00 92 THR A C 1
ATOM 666 O O . THR A 1 92 ? -12.870 -5.504 5.808 1.00 97.00 92 THR A O 1
ATOM 669 N N . VAL A 1 93 ? -11.111 -6.199 7.013 1.00 97.25 93 VAL A N 1
ATOM 670 C CA . VAL A 1 93 ? -10.452 -6.990 5.965 1.00 97.25 93 VAL A CA 1
ATOM 671 C C . VA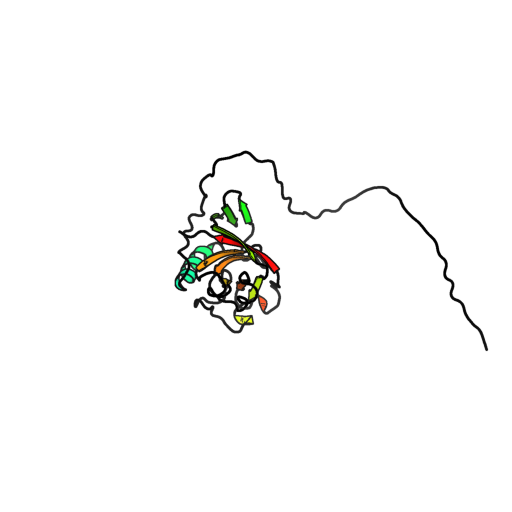L A 1 93 ? -10.346 -8.419 6.470 1.00 97.25 93 VAL A C 1
ATOM 673 O O . VAL A 1 93 ? -9.749 -8.660 7.516 1.00 97.25 93 VAL A O 1
ATOM 676 N N . ASP A 1 94 ? -10.966 -9.365 5.767 1.00 96.00 94 ASP A N 1
ATOM 677 C CA . ASP A 1 94 ? -11.000 -10.781 6.158 1.00 96.00 94 ASP A CA 1
ATOM 678 C C . ASP A 1 94 ? -11.394 -11.022 7.632 1.00 96.00 94 ASP A C 1
ATOM 680 O O . ASP A 1 94 ? -10.832 -11.877 8.319 1.00 96.00 94 ASP A O 1
ATOM 684 N N . GLY A 1 95 ? -12.365 -10.249 8.127 1.00 94.38 95 GLY A N 1
ATOM 685 C CA . GLY A 1 95 ? -12.859 -10.336 9.505 1.00 94.38 95 GLY A CA 1
ATOM 686 C C . GLY A 1 95 ? -12.014 -9.596 10.549 1.00 94.38 95 GLY A C 1
ATOM 687 O O . GLY A 1 95 ? -12.362 -9.619 11.726 1.00 94.38 95 GLY A O 1
ATOM 688 N N . VAL A 1 96 ? -10.939 -8.915 10.143 1.00 95.12 96 VAL A N 1
ATOM 689 C CA . VAL A 1 96 ? -10.066 -8.131 11.025 1.00 95.12 96 VAL A CA 1
ATOM 690 C C . VAL A 1 96 ? -10.327 -6.641 10.819 1.00 95.12 96 VAL A C 1
ATOM 692 O O . VAL A 1 96 ? -10.219 -6.141 9.701 1.00 95.12 96 VAL A O 1
ATOM 695 N N . THR A 1 97 ? -10.676 -5.923 11.888 1.00 96.06 97 THR A N 1
ATOM 696 C CA . THR A 1 97 ? -11.071 -4.508 11.809 1.00 96.06 97 THR A CA 1
ATOM 697 C C . THR A 1 97 ? -9.914 -3.570 12.127 1.00 96.06 97 THR A C 1
ATOM 699 O O . THR A 1 97 ? -9.366 -3.610 13.220 1.00 96.06 97 THR A O 1
ATOM 702 N N . PHE A 1 98 ? -9.571 -2.680 11.203 1.00 96.19 98 PHE A N 1
ATOM 703 C CA . PHE A 1 98 ? -8.511 -1.694 11.359 1.00 96.19 98 PHE A CA 1
ATOM 704 C C . PHE A 1 98 ? -9.090 -0.281 11.426 1.00 96.19 98 PHE A C 1
ATOM 706 O O . PHE A 1 98 ? -9.869 0.103 10.548 1.00 96.19 98 PHE A O 1
ATOM 713 N N . PRO A 1 99 ? -8.707 0.525 12.425 1.00 96.19 99 PRO A N 1
ATOM 714 C CA . PRO A 1 99 ? -8.983 1.951 12.396 1.00 96.19 99 PRO A CA 1
ATOM 715 C C . PRO A 1 99 ? -8.156 2.644 11.310 1.00 96.19 99 PRO A C 1
ATOM 717 O O . PRO A 1 99 ? -7.013 2.270 11.053 1.00 96.19 99 PRO A O 1
ATOM 720 N N . TYR A 1 100 ? -8.728 3.675 10.690 1.00 97.00 100 TYR A N 1
ATOM 721 C CA . TYR A 1 100 ? -7.999 4.554 9.777 1.00 97.00 100 TYR A CA 1
ATOM 722 C C . TYR A 1 100 ? -8.125 6.020 10.196 1.00 97.00 100 TYR A C 1
ATOM 724 O O . TYR A 1 100 ? -9.078 6.404 10.879 1.00 97.00 100 TYR A O 1
ATOM 732 N N . ASP A 1 101 ? -7.142 6.837 9.834 1.00 96.06 101 ASP A N 1
ATOM 733 C CA . ASP A 1 101 ? -7.113 8.269 10.156 1.00 96.06 101 ASP A CA 1
ATOM 734 C C . ASP A 1 101 ? -7.699 9.096 9.021 1.00 96.06 101 ASP A C 1
ATOM 736 O O . ASP A 1 101 ? -8.438 10.052 9.242 1.00 96.06 101 ASP A O 1
ATOM 740 N N . SER A 1 102 ? -7.425 8.690 7.785 1.00 97.00 102 SER A N 1
ATOM 741 C CA . SER A 1 102 ? -7.927 9.356 6.591 1.00 97.00 102 SER A CA 1
ATOM 742 C C . SER A 1 102 ? -8.069 8.374 5.438 1.00 97.00 102 SER A C 1
ATOM 744 O O . SER A 1 102 ? -7.580 7.243 5.485 1.00 97.00 102 SER A O 1
ATOM 746 N N . SER A 1 103 ? -8.759 8.808 4.393 1.00 97.69 103 SER A N 1
ATOM 747 C CA . SER A 1 103 ? -8.887 8.051 3.158 1.00 97.69 103 SER A CA 1
ATOM 748 C C . SER A 1 103 ? -8.905 8.997 1.970 1.00 97.69 103 SER A C 1
ATOM 750 O O . SER A 1 103 ? -9.437 10.102 2.076 1.00 97.69 103 SER A O 1
ATOM 752 N N . TYR A 1 104 ? -8.372 8.557 0.840 1.00 97.69 104 TYR A N 1
ATOM 753 C CA . TYR A 1 104 ? -8.345 9.321 -0.402 1.00 97.69 104 TYR A CA 1
ATOM 754 C C . TYR A 1 104 ? -8.428 8.380 -1.603 1.00 97.69 104 TYR A C 1
ATOM 756 O O . TYR A 1 104 ? -8.141 7.189 -1.498 1.00 97.69 104 TYR A O 1
ATOM 764 N N . THR A 1 105 ? -8.810 8.909 -2.760 1.00 98.06 105 THR A N 1
ATOM 765 C CA . THR A 1 105 ? -8.709 8.171 -4.020 1.00 98.06 105 THR A CA 1
ATOM 766 C C . THR A 1 105 ? -7.348 8.461 -4.641 1.00 98.06 105 THR A C 1
ATOM 768 O O . THR A 1 105 ? -7.069 9.605 -4.991 1.00 98.06 105 THR A O 1
ATOM 771 N N . SER A 1 106 ? -6.500 7.442 -4.782 1.00 96.50 106 SER A N 1
ATOM 772 C CA . SER A 1 106 ? -5.300 7.550 -5.612 1.00 96.50 106 SER A CA 1
ATOM 773 C C . SER A 1 106 ? -5.723 7.487 -7.074 1.00 96.50 106 SER A C 1
ATOM 775 O O . SER A 1 106 ? -6.406 6.545 -7.489 1.00 96.50 106 SER A O 1
ATOM 777 N N . THR A 1 107 ? -5.344 8.488 -7.863 1.00 91.25 107 THR A N 1
ATOM 778 C CA . THR A 1 107 ? -5.679 8.554 -9.293 1.00 91.25 107 THR A CA 1
ATOM 779 C C . THR A 1 107 ? -4.775 7.686 -10.159 1.00 91.25 107 THR A C 1
ATOM 781 O O . THR A 1 107 ? -5.124 7.385 -11.306 1.00 91.25 107 THR A O 1
ATOM 784 N N . PHE A 1 108 ? -3.642 7.252 -9.608 1.00 94.12 108 PHE A N 1
ATOM 785 C CA . PHE A 1 108 ? -2.603 6.520 -10.311 1.00 94.12 108 PHE A CA 1
ATOM 786 C C . PHE A 1 108 ? -2.031 5.417 -9.418 1.00 94.12 108 PHE A C 1
ATOM 788 O O . PHE A 1 108 ? -1.133 5.654 -8.616 1.00 94.12 108 PHE A O 1
ATOM 795 N N . VAL A 1 109 ? -2.540 4.199 -9.583 1.00 96.88 109 VAL A N 1
ATOM 796 C CA . VAL A 1 109 ? -1.966 2.989 -8.990 1.00 96.88 109 VAL A CA 1
ATOM 797 C C . VAL A 1 109 ? -1.472 2.080 -10.105 1.00 96.88 109 VAL A C 1
ATOM 799 O O . VAL A 1 109 ? -2.273 1.657 -10.950 1.00 96.88 109 VAL A O 1
ATOM 802 N N . THR A 1 110 ? -0.170 1.790 -10.102 1.00 95.75 110 THR A N 1
ATOM 803 C CA . THR A 1 110 ? 0.448 0.748 -10.939 1.00 95.75 110 THR A CA 1
ATOM 804 C C . THR A 1 110 ? 1.133 -0.295 -10.067 1.00 95.75 110 THR A C 1
ATOM 806 O O . THR A 1 110 ? 0.946 -0.286 -8.853 1.00 95.75 110 THR A O 1
ATOM 809 N N . GLY A 1 111 ? 1.875 -1.235 -10.649 1.00 95.56 111 GLY A N 1
ATOM 810 C CA . GLY A 1 111 ? 2.598 -2.224 -9.865 1.00 95.56 111 GLY A CA 1
ATOM 811 C C . GLY A 1 111 ? 3.932 -2.609 -10.471 1.00 95.56 111 GLY A C 1
ATOM 812 O O . GLY A 1 111 ? 4.171 -2.414 -11.662 1.00 95.56 111 GLY A O 1
ATOM 813 N N . TYR A 1 112 ? 4.787 -3.154 -9.616 1.00 96.00 112 TYR A N 1
ATOM 814 C CA . TYR A 1 112 ? 6.146 -3.557 -9.949 1.00 96.00 112 TYR A CA 1
ATOM 815 C C . TYR A 1 112 ? 6.531 -4.828 -9.194 1.00 96.00 112 TYR A C 1
ATOM 817 O O . TYR A 1 112 ? 5.948 -5.130 -8.158 1.00 96.00 112 TYR A O 1
ATOM 825 N N . ASP A 1 113 ? 7.540 -5.539 -9.681 1.00 95.88 113 ASP A N 1
ATOM 826 C CA . ASP A 1 113 ? 8.257 -6.559 -8.920 1.00 95.88 113 ASP A CA 1
ATOM 827 C C . ASP A 1 113 ? 9.770 -6.384 -9.127 1.00 95.88 113 ASP A C 1
ATOM 829 O O . ASP A 1 113 ? 10.202 -5.626 -10.008 1.00 95.88 113 ASP A O 1
ATOM 833 N N . GLY A 1 114 ? 10.585 -7.040 -8.297 1.00 94.62 114 GLY A N 1
ATOM 834 C CA . GLY A 1 114 ? 12.033 -6.852 -8.343 1.00 94.62 114 GLY A CA 1
ATOM 835 C C . GLY A 1 114 ? 12.681 -7.379 -9.619 1.00 94.62 114 GLY A C 1
ATOM 836 O O . GLY A 1 114 ? 13.656 -6.796 -10.097 1.00 94.62 114 GLY A O 1
ATOM 837 N N . ALA A 1 115 ? 12.118 -8.427 -10.224 1.00 94.31 115 ALA A N 1
ATOM 838 C CA . ALA A 1 115 ? 12.622 -9.000 -11.467 1.00 94.31 115 ALA A CA 1
ATOM 839 C C . ALA A 1 115 ? 12.328 -8.088 -12.669 1.00 94.31 115 ALA A C 1
ATOM 841 O O . ALA A 1 115 ? 13.214 -7.857 -13.492 1.00 94.31 115 ALA A O 1
ATOM 842 N N . LEU A 1 116 ? 11.124 -7.511 -12.734 1.00 91.69 116 LEU A N 1
ATOM 843 C CA . LEU A 1 116 ? 10.701 -6.565 -13.767 1.00 91.69 116 LEU A CA 1
ATOM 844 C C . LEU A 1 116 ? 11.579 -5.309 -13.779 1.00 91.69 116 LEU A C 1
ATOM 846 O O . LEU A 1 116 ? 11.907 -4.795 -14.847 1.00 91.69 116 LEU A O 1
ATOM 850 N N . LEU A 1 117 ? 11.967 -4.821 -12.598 1.00 91.62 117 LEU A N 1
ATOM 851 C CA . LEU A 1 117 ? 12.812 -3.633 -12.460 1.00 91.62 117 LEU A CA 1
ATOM 852 C C . LEU A 1 117 ? 14.316 -3.941 -12.402 1.00 91.62 117 LEU A C 1
ATOM 854 O O . LEU A 1 117 ? 15.119 -3.009 -12.386 1.00 91.62 117 LEU A O 1
ATOM 858 N N . ASN A 1 118 ? 14.709 -5.219 -12.349 1.00 93.75 118 ASN A N 1
ATOM 859 C CA . ASN A 1 118 ? 16.070 -5.653 -12.014 1.00 93.75 118 ASN A CA 1
ATOM 860 C C . ASN A 1 118 ? 16.609 -4.959 -10.738 1.00 93.75 118 ASN A C 1
ATOM 862 O O . ASN A 1 118 ? 17.756 -4.509 -10.680 1.00 93.75 118 ASN A O 1
ATOM 866 N N . SER A 1 119 ? 15.747 -4.836 -9.727 1.00 94.00 119 SER A N 1
ATOM 867 C CA . SER A 1 119 ? 16.016 -4.184 -8.444 1.00 94.00 119 SER A CA 1
ATOM 868 C C . SER A 1 119 ? 15.247 -4.893 -7.333 1.00 94.00 119 SER A C 1
ATOM 870 O O . SER A 1 119 ? 14.055 -4.676 -7.160 1.00 94.00 119 SER A O 1
ATOM 872 N N . PHE A 1 120 ? 15.945 -5.725 -6.562 1.00 96.44 120 PHE A N 1
ATOM 873 C CA . PHE A 1 120 ? 15.347 -6.624 -5.561 1.00 96.44 120 PHE A CA 1
ATOM 874 C C . PHE A 1 120 ? 15.277 -6.032 -4.146 1.00 96.44 120 PHE A C 1
ATOM 876 O O . PHE A 1 120 ? 15.015 -6.740 -3.173 1.00 96.44 120 PHE A O 1
ATOM 883 N N . VAL A 1 121 ? 15.578 -4.740 -4.008 1.00 97.44 121 VAL A N 1
ATOM 884 C CA . VAL A 1 121 ? 15.611 -4.022 -2.731 1.00 97.44 121 VAL A CA 1
ATOM 885 C C . VAL A 1 121 ? 14.924 -2.673 -2.910 1.00 97.44 121 VAL A C 1
ATOM 887 O O . VAL A 1 121 ? 15.186 -1.964 -3.880 1.00 97.44 121 VAL A O 1
ATOM 890 N N . THR A 1 122 ? 14.052 -2.325 -1.970 1.00 98.25 122 THR A N 1
ATOM 891 C CA . THR A 1 122 ? 13.291 -1.072 -1.958 1.00 98.25 122 THR A CA 1
ATOM 892 C C . THR A 1 122 ? 14.101 0.072 -1.348 1.00 98.25 122 THR A C 1
ATOM 894 O O . THR A 1 122 ? 15.114 -0.149 -0.678 1.00 98.25 122 THR A O 1
ATOM 897 N N . ALA A 1 123 ? 13.628 1.314 -1.479 1.00 98.00 123 ALA A N 1
ATOM 898 C CA . ALA A 1 123 ? 14.269 2.475 -0.858 1.00 98.00 123 ALA A CA 1
ATOM 899 C C . ALA A 1 123 ? 14.380 2.396 0.681 1.00 98.00 123 ALA A C 1
ATOM 901 O O . ALA A 1 123 ? 15.239 3.061 1.261 1.00 98.00 123 ALA A O 1
ATOM 902 N N . SER A 1 124 ? 13.541 1.605 1.363 1.00 98.06 124 SER A N 1
ATOM 903 C CA . SER A 1 124 ? 13.687 1.357 2.804 1.00 98.06 124 SER A CA 1
ATOM 904 C C . SER A 1 124 ? 14.722 0.279 3.148 1.00 98.06 124 SER A C 1
ATOM 906 O O . SER A 1 124 ? 15.113 0.186 4.311 1.00 98.06 124 SER A O 1
ATOM 908 N N . GLY A 1 125 ? 15.171 -0.517 2.172 1.00 98.25 125 GLY A N 1
ATOM 909 C CA . GLY A 1 125 ? 16.053 -1.671 2.363 1.00 98.25 125 GLY A CA 1
ATOM 910 C C . GLY A 1 125 ? 15.325 -3.012 2.519 1.00 98.25 125 GLY A C 1
ATOM 911 O O . GLY A 1 125 ? 15.972 -4.020 2.799 1.00 98.25 125 GLY A O 1
ATOM 912 N N . LEU A 1 126 ? 13.998 -3.045 2.367 1.00 98.38 126 LEU A N 1
ATOM 913 C CA . LEU A 1 126 ? 13.227 -4.290 2.348 1.00 98.38 126 LEU A CA 1
ATOM 914 C C . LEU A 1 126 ? 13.402 -5.012 1.000 1.00 98.38 126 LEU A C 1
ATOM 916 O O . LEU A 1 126 ? 13.581 -4.346 -0.019 1.00 98.38 126 LEU A O 1
ATOM 920 N N . PRO A 1 127 ? 13.326 -6.353 0.957 1.00 98.06 127 PRO A N 1
ATOM 921 C CA . PRO A 1 127 ? 13.236 -7.066 -0.312 1.00 98.06 127 PRO A CA 1
ATOM 922 C C . PRO A 1 127 ? 11.900 -6.762 -1.001 1.00 98.06 127 PRO A C 1
ATOM 924 O O . PRO A 1 127 ? 10.885 -6.575 -0.323 1.00 98.06 127 PRO A O 1
ATOM 927 N N . THR A 1 128 ? 11.894 -6.740 -2.333 1.00 97.38 128 THR A N 1
ATOM 928 C CA . THR A 1 128 ? 10.673 -6.605 -3.140 1.00 97.38 128 THR A CA 1
ATOM 929 C C . THR A 1 128 ? 9.728 -7.778 -2.893 1.00 97.38 128 THR A C 1
ATOM 931 O O . THR A 1 128 ? 10.088 -8.939 -3.070 1.00 97.38 128 THR A O 1
ATOM 934 N N . GLN A 1 129 ? 8.522 -7.481 -2.413 1.00 97.50 129 GLN A N 1
ATOM 935 C CA . GLN A 1 129 ? 7.492 -8.473 -2.115 1.00 97.50 129 GLN A CA 1
ATOM 936 C C . GLN A 1 129 ? 6.126 -7.809 -1.943 1.00 97.50 129 GLN A C 1
ATOM 938 O O . GLN A 1 129 ? 6.018 -6.606 -1.674 1.00 97.50 129 GLN A O 1
ATOM 943 N N . ARG A 1 130 ? 5.072 -8.625 -2.001 1.00 97.75 130 ARG A N 1
ATOM 944 C CA . ARG A 1 130 ? 3.720 -8.184 -1.652 1.00 97.75 130 ARG A CA 1
ATOM 945 C C . ARG A 1 130 ? 3.644 -7.603 -0.244 1.00 97.75 130 ARG A C 1
ATOM 947 O O . ARG A 1 130 ? 4.326 -8.049 0.674 1.00 97.75 130 ARG A O 1
ATOM 954 N N . GLY A 1 131 ? 2.754 -6.629 -0.071 1.00 98.19 131 GLY A N 1
ATOM 955 C CA . GLY A 1 131 ? 2.617 -5.888 1.187 1.00 98.19 131 GLY A CA 1
ATOM 956 C C . GLY A 1 131 ? 3.525 -4.661 1.280 1.00 98.19 131 GLY A C 1
ATOM 957 O O . GLY A 1 131 ? 3.495 -3.962 2.290 1.00 98.19 131 GLY A O 1
ATOM 958 N N . ILE A 1 132 ? 4.289 -4.352 0.231 1.00 98.75 132 ILE A N 1
ATOM 959 C CA . ILE A 1 132 ? 5.023 -3.092 0.101 1.00 98.75 132 ILE A CA 1
ATOM 960 C C . ILE A 1 132 ? 4.357 -2.217 -0.962 1.00 98.75 132 ILE A C 1
ATOM 962 O O . ILE A 1 132 ? 3.838 -2.708 -1.965 1.00 98.75 132 ILE A O 1
ATOM 966 N N . VAL A 1 133 ? 4.380 -0.906 -0.742 1.00 98.69 133 VAL A N 1
ATOM 967 C CA . VAL A 1 133 ? 3.999 0.098 -1.736 1.00 98.69 133 VAL A CA 1
ATOM 968 C C . VAL A 1 133 ? 5.076 1.177 -1.846 1.00 98.69 133 VAL A C 1
ATOM 970 O O . VAL A 1 133 ? 5.675 1.591 -0.843 1.00 98.69 133 VAL A O 1
ATOM 973 N N . ALA A 1 134 ? 5.304 1.651 -3.066 1.00 98.31 134 ALA A N 1
ATOM 974 C CA . ALA A 1 134 ? 6.076 2.845 -3.350 1.00 98.31 134 ALA A CA 1
ATOM 975 C C . ALA A 1 134 ? 5.156 4.066 -3.328 1.00 98.31 134 ALA A C 1
ATOM 977 O O . ALA A 1 134 ? 4.215 4.155 -4.116 1.00 98.31 134 ALA A O 1
ATOM 978 N N . SER A 1 135 ? 5.443 5.017 -2.443 1.00 98.19 135 SER A N 1
ATOM 979 C CA . SER A 1 135 ? 4.789 6.330 -2.430 1.00 98.19 135 SER A CA 1
ATOM 980 C C . SER A 1 135 ? 5.693 7.362 -3.095 1.00 98.19 135 SER A C 1
ATOM 982 O O . SER A 1 135 ? 6.910 7.201 -3.133 1.00 98.19 135 SER A O 1
ATOM 984 N N . THR A 1 136 ? 5.135 8.485 -3.530 1.00 96.88 136 THR A N 1
ATOM 985 C CA . THR A 1 136 ? 5.931 9.666 -3.894 1.00 96.88 136 THR A CA 1
ATOM 986 C C . THR A 1 136 ? 6.854 10.100 -2.738 1.00 96.88 136 THR A C 1
ATOM 988 O O . THR A 1 136 ? 6.689 9.685 -1.580 1.00 96.88 136 THR A O 1
ATOM 991 N N . PHE A 1 137 ? 7.876 10.910 -3.027 1.00 94.38 137 PHE A N 1
ATOM 992 C CA . PHE A 1 137 ? 8.755 11.456 -1.986 1.00 94.38 137 PHE A CA 1
ATOM 993 C C . PHE A 1 137 ? 8.007 12.437 -1.070 1.00 94.38 137 PHE A C 1
ATOM 995 O O . PHE A 1 137 ? 7.110 13.156 -1.509 1.00 94.38 137 PHE A O 1
ATOM 1002 N N . ILE A 1 138 ? 8.411 12.494 0.205 1.00 94.00 138 ILE A N 1
ATOM 1003 C CA . ILE A 1 138 ? 7.769 13.337 1.233 1.00 94.00 138 ILE A CA 1
ATOM 1004 C C . ILE A 1 138 ? 7.807 14.825 0.852 1.00 94.00 138 ILE A C 1
ATOM 1006 O O . ILE A 1 138 ? 6.853 15.548 1.117 1.00 94.00 138 ILE A O 1
ATOM 1010 N N . GLU A 1 139 ? 8.868 15.282 0.179 1.00 94.00 139 GLU A N 1
ATOM 1011 C CA . GLU A 1 139 ? 8.989 16.666 -0.308 1.00 94.00 139 GLU A CA 1
ATOM 1012 C C . GLU A 1 139 ? 7.894 17.066 -1.313 1.00 94.00 139 GLU A C 1
ATOM 1014 O O . GLU A 1 139 ? 7.585 18.248 -1.442 1.00 94.00 139 GLU A O 1
ATOM 1019 N N . TYR A 1 140 ? 7.257 16.085 -1.961 1.00 94.62 140 TYR A N 1
ATOM 1020 C CA . TYR A 1 140 ? 6.100 16.279 -2.836 1.00 94.62 140 TYR A CA 1
ATOM 1021 C C . TYR A 1 140 ? 4.771 15.931 -2.148 1.00 94.62 140 TYR A C 1
ATOM 1023 O O . TYR A 1 140 ? 3.763 15.759 -2.818 1.00 94.62 140 TYR A O 1
ATOM 1031 N N . GLY A 1 141 ? 4.737 15.793 -0.821 1.00 93.69 141 GLY A N 1
ATOM 1032 C CA . GLY A 1 141 ? 3.527 15.410 -0.082 1.00 93.69 141 GLY A CA 1
ATOM 1033 C C . GLY A 1 141 ? 3.256 13.904 -0.043 1.00 93.69 141 GLY A C 1
ATOM 1034 O O . GLY A 1 141 ? 2.155 13.493 0.315 1.00 93.69 141 GLY A O 1
ATOM 1035 N N . GLY A 1 142 ? 4.245 13.081 -0.397 1.00 95.44 142 GLY A N 1
ATOM 1036 C CA . GLY A 1 142 ? 4.165 11.633 -0.257 1.00 95.44 142 GLY A CA 1
ATOM 1037 C C . GLY A 1 142 ? 4.199 11.151 1.191 1.00 95.44 142 GLY A C 1
ATOM 1038 O O . GLY A 1 142 ? 4.569 11.871 2.120 1.00 95.44 142 GLY A O 1
ATOM 1039 N N . LEU A 1 143 ? 3.840 9.886 1.385 1.00 97.50 143 LEU A N 1
ATOM 1040 C CA . LEU A 1 143 ? 3.705 9.282 2.705 1.00 97.50 143 LEU A CA 1
ATOM 1041 C C . LEU A 1 143 ? 5.069 8.877 3.299 1.00 97.50 143 LEU A C 1
ATOM 1043 O O . LEU A 1 143 ? 5.953 8.409 2.574 1.00 97.50 143 LEU A O 1
ATOM 1047 N N . PRO A 1 144 ? 5.286 9.023 4.615 1.00 97.94 144 PRO A N 1
ATOM 1048 C CA . PRO A 1 144 ? 6.516 8.577 5.266 1.00 97.94 144 PRO A CA 1
ATOM 1049 C C . PRO A 1 144 ? 6.693 7.051 5.221 1.00 97.94 144 PRO A C 1
ATOM 1051 O O . PRO A 1 144 ? 5.742 6.293 5.042 1.00 97.94 144 PRO A O 1
ATOM 1054 N N . PHE A 1 145 ? 7.937 6.581 5.378 1.00 98.69 145 PHE A N 1
ATOM 1055 C CA . PHE A 1 145 ? 8.184 5.139 5.477 1.00 98.69 145 PHE A CA 1
ATOM 1056 C C . PHE A 1 145 ? 7.463 4.555 6.691 1.00 98.69 145 PHE A C 1
ATOM 1058 O O . PHE A 1 145 ? 7.403 5.186 7.743 1.00 98.69 145 PHE A O 1
ATOM 1065 N N . GLY A 1 146 ? 6.931 3.345 6.555 1.00 98.62 146 GLY A N 1
ATOM 1066 C CA . GLY A 1 146 ? 6.172 2.700 7.621 1.00 98.62 146 GLY A CA 1
ATOM 1067 C C . GLY A 1 146 ? 4.700 3.089 7.682 1.00 98.62 146 GLY A C 1
ATOM 1068 O O . GLY A 1 146 ? 3.973 2.457 8.440 1.00 98.62 146 GLY A O 1
ATOM 1069 N N . THR A 1 147 ? 4.220 4.055 6.889 1.00 98.75 147 THR A N 1
ATOM 1070 C CA . THR A 1 147 ? 2.774 4.296 6.786 1.00 98.75 147 THR A CA 1
ATOM 1071 C C . THR A 1 147 ? 2.079 3.034 6.295 1.00 98.75 147 THR A C 1
ATOM 1073 O O . THR A 1 147 ? 2.469 2.473 5.271 1.00 98.75 147 THR A O 1
ATOM 1076 N N . VAL A 1 148 ? 1.052 2.600 7.023 1.00 98.69 148 VAL A N 1
ATOM 1077 C CA . VAL A 1 148 ? 0.262 1.421 6.670 1.00 98.69 148 VAL A CA 1
ATOM 1078 C C . VAL A 1 148 ? -0.996 1.865 5.947 1.00 98.69 148 VAL A C 1
ATOM 1080 O O . VAL A 1 148 ? -1.715 2.744 6.423 1.00 98.69 148 VAL A O 1
ATOM 1083 N N . LEU A 1 149 ? -1.258 1.261 4.794 1.00 98.81 149 LEU A N 1
ATOM 1084 C CA . LEU A 1 149 ? -2.427 1.543 3.977 1.00 98.81 149 LEU A CA 1
ATOM 1085 C C . LEU A 1 149 ? -3.238 0.274 3.755 1.00 98.81 149 LEU A C 1
ATOM 1087 O O . LEU A 1 149 ? -2.692 -0.827 3.699 1.00 98.81 149 LEU A O 1
ATOM 1091 N N . PHE A 1 150 ? -4.531 0.446 3.520 1.00 98.69 150 PHE A N 1
ATOM 1092 C CA . PHE A 1 150 ? -5.305 -0.504 2.732 1.00 98.69 150 PHE A CA 1
ATOM 1093 C C . PHE A 1 150 ? -5.605 0.112 1.368 1.00 98.69 150 PHE A C 1
ATOM 1095 O O . PHE A 1 150 ? -6.168 1.206 1.294 1.00 98.69 150 PHE A O 1
ATOM 1102 N N . VAL A 1 151 ? -5.226 -0.587 0.299 1.00 98.62 151 VAL A N 1
ATOM 1103 C CA . VAL A 1 151 ? -5.470 -0.180 -1.091 1.00 98.62 151 VAL A CA 1
ATOM 1104 C C . VAL A 1 151 ? -6.525 -1.101 -1.689 1.00 98.62 151 VAL A C 1
ATOM 1106 O O . VAL A 1 151 ? -6.308 -2.310 -1.801 1.00 98.62 151 VAL A O 1
ATOM 1109 N N . GLU A 1 152 ? -7.667 -0.544 -2.087 1.00 98.12 152 GLU A N 1
ATOM 1110 C CA . GLU A 1 152 ? -8.780 -1.323 -2.629 1.00 98.12 152 GLU A CA 1
ATOM 1111 C C . GLU A 1 152 ? -8.355 -2.175 -3.835 1.00 98.12 152 GLU A C 1
ATOM 1113 O O . GLU A 1 152 ? -7.692 -1.715 -4.766 1.00 98.12 152 GLU A O 1
ATOM 1118 N N . GLY A 1 153 ? -8.735 -3.454 -3.816 1.00 96.62 153 GLY A N 1
ATOM 1119 C CA . GLY A 1 153 ? -8.404 -4.447 -4.836 1.00 96.62 153 GLY A CA 1
ATOM 1120 C C . GLY A 1 153 ? -6.914 -4.794 -4.932 1.00 96.62 153 GLY A C 1
ATOM 1121 O O . GLY A 1 153 ? -6.513 -5.402 -5.924 1.00 96.62 153 GLY A O 1
ATOM 1122 N N . TYR A 1 154 ? -6.115 -4.410 -3.930 1.00 98.00 154 TYR A N 1
ATOM 1123 C CA . TYR A 1 154 ? -4.787 -4.961 -3.679 1.00 98.00 154 TYR A CA 1
ATOM 1124 C C . TYR A 1 154 ? -4.660 -5.469 -2.238 1.00 98.00 154 TYR A C 1
ATOM 1126 O O . TYR A 1 154 ? -4.498 -6.661 -2.047 1.00 98.00 154 TYR A O 1
ATOM 1134 N N . GLY A 1 155 ? -4.823 -4.631 -1.213 1.00 98.31 155 GLY A N 1
ATOM 1135 C CA . GLY A 1 155 ? -4.838 -5.064 0.189 1.00 98.31 155 GLY A CA 1
ATOM 1136 C C . GLY A 1 155 ? -3.979 -4.219 1.119 1.00 98.31 155 GLY A C 1
ATOM 1137 O O . GLY A 1 155 ? -3.714 -3.048 0.839 1.00 98.31 155 GLY A O 1
ATOM 1138 N N . LEU A 1 156 ? -3.587 -4.812 2.251 1.00 98.62 156 LEU A N 1
ATOM 1139 C CA . LEU A 1 156 ? -2.728 -4.165 3.244 1.00 98.62 156 LEU A CA 1
ATOM 1140 C C . LEU A 1 156 ? -1.312 -3.991 2.692 1.00 98.62 156 LEU A C 1
ATOM 1142 O O . LEU A 1 156 ? -0.721 -4.940 2.174 1.00 98.62 156 LEU A O 1
ATOM 1146 N N . VAL A 1 157 ? -0.769 -2.785 2.833 1.00 98.81 157 VAL A N 1
ATOM 1147 C CA . VAL A 1 157 ? 0.594 -2.435 2.423 1.00 98.81 157 VAL A CA 1
ATOM 1148 C C . VAL A 1 157 ? 1.265 -1.522 3.425 1.00 98.81 157 VAL A C 1
ATOM 1150 O O . VAL A 1 157 ? 0.611 -0.774 4.149 1.00 98.81 157 VAL A O 1
ATOM 1153 N N . VAL A 1 158 ? 2.590 -1.531 3.400 1.00 98.81 158 VAL A N 1
ATOM 1154 C CA . VAL A 1 158 ? 3.433 -0.568 4.094 1.00 98.81 158 VAL A CA 1
ATOM 1155 C C . VAL A 1 158 ? 4.229 0.230 3.076 1.00 98.81 158 VAL A C 1
ATOM 1157 O O . VAL A 1 158 ? 4.803 -0.330 2.140 1.00 98.81 158 VAL A O 1
ATOM 1160 N N . VAL A 1 159 ? 4.291 1.547 3.267 1.00 98.81 159 VAL A N 1
ATOM 1161 C CA . VAL A 1 159 ? 5.169 2.416 2.482 1.00 98.81 159 VAL A CA 1
ATOM 1162 C C . VAL A 1 159 ? 6.614 2.035 2.792 1.00 98.81 159 VAL A C 1
ATOM 1164 O O . VAL A 1 159 ? 7.153 2.363 3.852 1.00 98.81 159 VAL A O 1
ATOM 1167 N N . GLY A 1 160 ? 7.224 1.301 1.868 1.00 98.62 160 GLY A N 1
ATOM 1168 C CA . GLY A 1 160 ? 8.592 0.788 1.963 1.00 98.62 160 GLY A CA 1
ATOM 1169 C C . GLY A 1 160 ? 9.473 1.241 0.805 1.00 98.62 160 GLY A C 1
ATOM 1170 O O . GLY A 1 160 ? 10.663 0.947 0.794 1.00 98.62 160 GLY A O 1
ATOM 1171 N N . ASP A 1 161 ? 8.916 1.968 -0.161 1.00 98.38 161 ASP A N 1
ATOM 1172 C CA . ASP A 1 161 ? 9.640 2.370 -1.360 1.00 98.38 161 ASP A CA 1
ATOM 1173 C C . ASP A 1 161 ? 9.238 3.767 -1.851 1.00 98.38 161 ASP A C 1
ATOM 1175 O O . ASP A 1 161 ? 8.355 4.415 -1.269 1.00 98.38 161 ASP A O 1
ATOM 1179 N N . ARG A 1 162 ? 9.901 4.244 -2.911 1.00 97.06 162 ARG A N 1
ATOM 1180 C CA . ARG A 1 162 ? 9.664 5.556 -3.518 1.00 97.06 162 ARG A CA 1
ATOM 1181 C C . ARG A 1 162 ? 9.374 5.469 -5.008 1.00 97.06 162 ARG A C 1
ATOM 1183 O O . ARG A 1 162 ? 10.072 4.777 -5.735 1.00 97.06 162 ARG A O 1
ATOM 1190 N N . ASN A 1 163 ? 8.388 6.242 -5.457 1.00 92.50 163 ASN A N 1
ATOM 1191 C CA . ASN A 1 163 ? 8.121 6.457 -6.877 1.00 92.50 163 ASN A CA 1
ATOM 1192 C C . ASN A 1 163 ? 8.443 7.902 -7.303 1.00 92.50 163 ASN A C 1
ATOM 1194 O O . ASN A 1 163 ? 8.488 8.829 -6.487 1.00 92.50 163 ASN A O 1
ATOM 1198 N N . GLY A 1 164 ? 8.680 8.087 -8.603 1.00 90.50 164 GLY A N 1
ATOM 1199 C CA . GLY A 1 164 ? 9.110 9.357 -9.201 1.00 90.50 164 GLY A CA 1
ATOM 1200 C C . GLY A 1 164 ? 7.983 10.299 -9.637 1.00 90.50 164 GLY A C 1
ATOM 1201 O O . GLY A 1 164 ? 8.264 11.299 -10.290 1.00 90.50 164 GLY A O 1
ATOM 1202 N N . MET A 1 165 ? 6.718 10.008 -9.312 1.00 92.44 165 MET A N 1
ATOM 1203 C CA . MET A 1 165 ? 5.558 10.739 -9.853 1.00 92.44 165 MET A CA 1
ATOM 1204 C C . MET A 1 165 ? 5.190 12.015 -9.080 1.00 92.44 165 MET A C 1
ATOM 1206 O O . MET A 1 165 ? 4.293 12.745 -9.501 1.00 92.44 165 MET A O 1
ATOM 1210 N N . GLY A 1 166 ? 5.888 12.319 -7.980 1.00 86.75 166 GLY A N 1
ATOM 1211 C CA . GLY A 1 166 ? 5.487 13.353 -7.016 1.00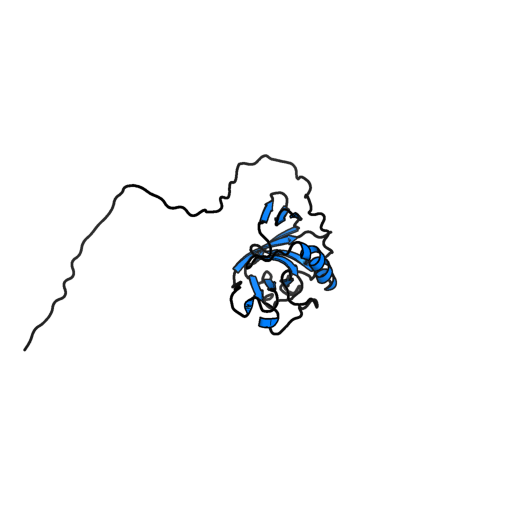 86.75 166 GLY A CA 1
ATOM 1212 C C . GLY A 1 166 ? 5.305 14.764 -7.583 1.00 86.75 166 GLY A C 1
ATOM 1213 O O . GLY A 1 166 ? 4.447 15.498 -7.106 1.00 86.75 166 GLY A O 1
ATOM 1214 N N . SER A 1 167 ? 6.035 15.143 -8.634 1.00 90.06 167 SER A N 1
ATOM 1215 C CA . SER A 1 167 ? 5.876 16.454 -9.285 1.00 90.06 167 SER A CA 1
ATOM 1216 C C . SER A 1 167 ? 4.594 16.589 -10.120 1.00 90.06 167 SER A C 1
ATOM 1218 O O . SER A 1 167 ? 4.236 17.698 -10.510 1.00 90.06 167 SER A O 1
ATOM 1220 N N . THR A 1 168 ? 3.919 15.475 -10.417 1.00 93.12 168 THR A N 1
ATOM 1221 C CA . THR A 1 168 ? 2.723 15.414 -11.274 1.00 93.12 168 THR A CA 1
ATOM 1222 C C . THR A 1 168 ? 1.491 14.947 -10.504 1.00 93.12 168 THR A C 1
ATOM 1224 O O . THR A 1 168 ? 0.417 15.522 -10.658 1.00 93.12 168 THR A O 1
ATOM 1227 N N . ASP A 1 169 ? 1.636 13.908 -9.683 1.00 93.19 169 ASP A N 1
ATOM 1228 C CA . ASP A 1 169 ? 0.562 13.334 -8.876 1.00 93.19 169 ASP A CA 1
ATOM 1229 C C . ASP A 1 169 ? 1.148 12.853 -7.550 1.00 93.19 169 ASP A C 1
ATOM 1231 O O . ASP A 1 169 ? 1.839 11.836 -7.483 1.00 93.19 169 ASP A O 1
ATOM 1235 N N . THR A 1 170 ? 0.868 13.597 -6.483 1.00 93.06 170 THR A N 1
ATOM 1236 C CA . THR A 1 170 ? 1.373 13.314 -5.135 1.00 93.06 170 THR A CA 1
ATOM 1237 C C . THR A 1 170 ? 0.765 12.041 -4.544 1.00 93.06 170 THR A C 1
ATOM 1239 O O . THR A 1 170 ? 1.364 11.428 -3.660 1.00 93.06 170 THR A O 1
ATOM 1242 N N . THR A 1 171 ? -0.390 11.611 -5.062 1.00 95.12 171 THR A N 1
ATOM 1243 C CA . THR A 1 171 ? -1.154 10.449 -4.593 1.00 95.12 171 THR A CA 1
ATOM 1244 C C . THR A 1 171 ? -0.785 9.155 -5.312 1.00 95.12 171 THR A C 1
ATOM 1246 O O . THR A 1 171 ? -1.331 8.102 -4.969 1.00 95.12 171 THR A O 1
ATOM 1249 N N . ALA A 1 172 ? 0.107 9.219 -6.305 1.00 96.75 172 ALA A N 1
ATOM 1250 C CA . ALA A 1 172 ? 0.518 8.070 -7.096 1.00 96.75 172 ALA A CA 1
ATOM 1251 C C . ALA A 1 172 ? 1.184 6.995 -6.228 1.00 96.75 172 ALA A C 1
ATOM 1253 O O . ALA A 1 172 ? 2.034 7.298 -5.383 1.00 96.75 172 ALA A O 1
ATOM 1254 N N . LEU A 1 173 ? 0.817 5.737 -6.467 1.00 98.06 173 LEU A N 1
ATOM 1255 C CA . LEU A 1 173 ? 1.338 4.567 -5.768 1.00 98.06 173 LEU A CA 1
ATOM 1256 C C . LEU A 1 173 ? 1.782 3.496 -6.767 1.00 98.06 173 LEU A C 1
ATOM 1258 O O . LEU A 1 173 ? 1.080 3.236 -7.743 1.00 98.06 173 LEU A O 1
ATOM 1262 N N . ASP A 1 174 ? 2.873 2.798 -6.454 1.00 97.38 174 ASP A N 1
ATOM 1263 C CA . ASP A 1 174 ? 3.217 1.541 -7.126 1.00 97.38 174 ASP A CA 1
ATOM 1264 C C . ASP A 1 174 ? 3.162 0.404 -6.104 1.00 97.38 174 ASP A C 1
ATOM 1266 O O . ASP A 1 174 ? 3.904 0.397 -5.125 1.00 97.38 174 ASP A O 1
ATOM 1270 N N . ILE A 1 175 ? 2.237 -0.538 -6.281 1.00 97.88 175 ILE A N 1
ATOM 1271 C CA . ILE A 1 175 ? 2.091 -1.710 -5.405 1.00 97.88 175 ILE A CA 1
ATOM 1272 C C . ILE A 1 175 ? 3.110 -2.784 -5.794 1.00 97.88 175 ILE A C 1
ATOM 1274 O O . ILE A 1 175 ? 3.217 -3.165 -6.960 1.00 97.88 175 ILE A O 1
ATOM 1278 N N . CYS A 1 176 ? 3.870 -3.269 -4.815 1.00 97.94 176 CYS A N 1
ATOM 1279 C CA . CYS A 1 176 ? 4.923 -4.248 -5.045 1.00 97.94 176 CYS A CA 1
ATOM 1280 C C . CYS A 1 176 ? 4.337 -5.661 -5.110 1.00 97.94 176 CYS A C 1
ATOM 1282 O O . CYS A 1 176 ? 3.487 -6.035 -4.305 1.00 97.94 176 CYS A O 1
ATOM 1284 N N . PHE A 1 177 ? 4.789 -6.462 -6.056 1.00 96.94 177 PHE A N 1
ATOM 1285 C CA . PHE A 1 177 ? 4.474 -7.875 -6.186 1.00 96.94 177 PHE A CA 1
ATOM 1286 C C . PHE A 1 177 ? 5.696 -8.704 -5.786 1.00 96.94 177 PHE A C 1
ATOM 1288 O O . PHE A 1 177 ? 6.808 -8.187 -5.665 1.00 96.94 177 PHE A O 1
ATOM 1295 N N . ASN A 1 178 ? 5.486 -9.991 -5.520 1.00 95.31 178 ASN A N 1
ATOM 1296 C CA . ASN A 1 178 ? 6.602 -10.904 -5.312 1.00 95.31 178 ASN A CA 1
ATOM 1297 C C . ASN A 1 178 ? 7.397 -11.031 -6.612 1.00 95.31 178 ASN A C 1
ATOM 1299 O O . ASN A 1 178 ? 6.837 -10.926 -7.704 1.00 95.31 178 ASN A O 1
ATOM 1303 N N . ASP A 1 179 ? 8.697 -11.275 -6.488 1.00 92.56 179 ASP A N 1
ATOM 1304 C CA . ASP A 1 179 ? 9.580 -11.358 -7.646 1.00 92.56 179 ASP A CA 1
ATOM 1305 C C . ASP A 1 179 ? 9.047 -12.329 -8.705 1.00 92.56 179 ASP A C 1
ATOM 1307 O O . ASP A 1 179 ? 8.690 -13.471 -8.412 1.00 92.56 179 ASP A O 1
ATOM 1311 N N . SER A 1 180 ? 9.062 -11.873 -9.958 1.00 90.75 180 SER A N 1
ATOM 1312 C CA . SER A 1 180 ? 8.586 -12.603 -11.139 1.00 90.75 180 SER A CA 1
ATOM 1313 C C . SER A 1 180 ? 7.070 -12.795 -11.262 1.00 90.75 180 SER A C 1
ATOM 1315 O O . SER A 1 180 ? 6.646 -13.391 -12.249 1.00 90.75 180 SER A O 1
ATOM 1317 N N . GLU A 1 181 ? 6.239 -12.278 -10.347 1.00 93.12 181 GLU A N 1
ATOM 1318 C CA . GLU A 1 181 ? 4.772 -12.352 -10.490 1.00 93.12 181 GLU A CA 1
ATOM 1319 C C . GLU A 1 181 ? 4.243 -11.583 -11.712 1.00 93.12 181 GLU A C 1
ATOM 1321 O O . GLU A 1 181 ? 3.174 -11.920 -12.218 1.00 93.12 181 GLU A O 1
ATOM 1326 N N . LEU A 1 182 ? 4.954 -10.555 -12.190 1.00 92.94 182 LEU A N 1
ATOM 1327 C CA . LEU A 1 182 ? 4.522 -9.738 -13.330 1.00 92.94 182 LEU A CA 1
ATOM 1328 C C . LEU A 1 182 ? 5.219 -10.120 -14.643 1.00 92.94 182 LEU A C 1
ATOM 1330 O O . LEU A 1 182 ? 4.771 -9.713 -15.714 1.00 92.94 182 LEU A O 1
ATOM 1334 N N . VAL A 1 183 ? 6.314 -10.886 -14.583 1.00 88.62 183 VAL A N 1
ATOM 1335 C CA . VAL A 1 183 ? 7.209 -11.129 -15.730 1.00 88.62 183 VAL A CA 1
ATOM 1336 C C . VAL A 1 183 ? 6.540 -11.950 -16.833 1.00 88.62 183 VAL A C 1
ATOM 1338 O O . VAL A 1 183 ? 6.744 -11.669 -18.013 1.00 88.62 183 VAL A O 1
ATOM 1341 N N . ASP A 1 184 ? 5.737 -12.950 -16.472 1.00 85.00 184 ASP A N 1
ATOM 1342 C CA . ASP A 1 184 ? 5.027 -13.797 -17.441 1.00 85.00 184 ASP A CA 1
ATOM 1343 C C . ASP A 1 184 ? 3.658 -13.231 -17.866 1.00 85.00 184 ASP A C 1
ATOM 1345 O O . ASP A 1 184 ? 2.999 -13.789 -18.746 1.00 85.00 184 ASP A O 1
ATOM 1349 N N . GLY A 1 185 ? 3.238 -12.111 -17.266 1.00 82.00 185 GLY A N 1
ATOM 1350 C CA . GLY A 1 185 ? 1.965 -11.448 -17.538 1.00 82.00 185 GLY A CA 1
ATOM 1351 C C . GLY A 1 185 ? 0.732 -12.141 -16.949 1.00 82.00 185 GLY A C 1
ATOM 1352 O O . GLY A 1 185 ? -0.386 -11.701 -17.225 1.00 82.00 185 GLY A O 1
ATOM 1353 N N . SER A 1 186 ? 0.895 -13.189 -16.132 1.00 84.75 186 SER A N 1
ATOM 1354 C CA . SER A 1 186 ? -0.216 -13.840 -15.418 1.00 84.75 186 SER A CA 1
ATOM 1355 C C . SER A 1 186 ? -0.916 -12.888 -14.443 1.00 84.75 186 SER A C 1
ATOM 1357 O O . SER A 1 186 ? -2.123 -12.999 -14.209 1.00 84.75 186 SER A O 1
ATOM 1359 N N . ILE A 1 187 ? -0.173 -11.904 -13.932 1.00 88.12 187 ILE A N 1
ATOM 1360 C CA . ILE A 1 187 ? -0.681 -10.784 -13.154 1.00 88.12 187 ILE A CA 1
ATOM 1361 C C . ILE A 1 187 ? -0.316 -9.484 -13.871 1.00 88.12 187 ILE A C 1
ATOM 1363 O O . ILE A 1 187 ? 0.846 -9.191 -14.126 1.00 88.12 187 ILE A O 1
ATOM 1367 N N . SER A 1 188 ? -1.331 -8.675 -14.174 1.00 88.50 188 SER A N 1
ATOM 1368 C CA . SER A 1 188 ? -1.157 -7.363 -14.797 1.00 88.50 188 SER A CA 1
ATOM 1369 C C . SER A 1 188 ? -1.962 -6.319 -14.020 1.00 88.50 188 SER A C 1
ATOM 1371 O O . SER A 1 188 ? -3.167 -6.188 -14.252 1.00 88.50 188 SER A O 1
ATOM 1373 N N . PRO A 1 189 ? -1.335 -5.560 -13.101 1.00 87.19 189 PRO A N 1
ATOM 1374 C CA . PRO A 1 189 ? -2.033 -4.542 -12.315 1.00 87.19 189 PRO A CA 1
ATOM 1375 C C . PRO A 1 189 ? -2.583 -3.399 -13.180 1.00 87.19 189 PRO A C 1
ATOM 1377 O 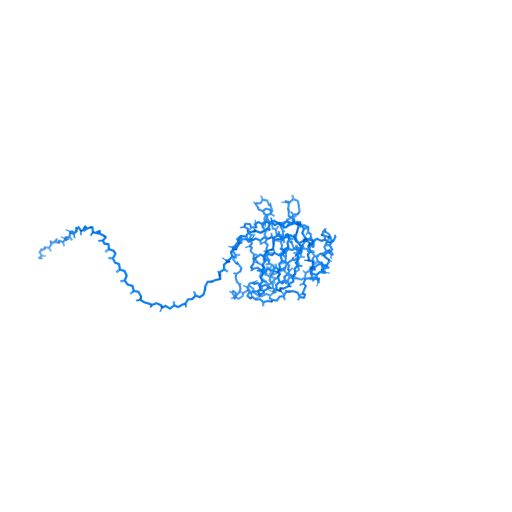O . PRO A 1 189 ? -3.574 -2.769 -12.804 1.00 87.19 189 PRO A O 1
ATOM 1380 N N . GLY A 1 190 ? -1.974 -3.155 -14.349 1.00 86.06 190 GLY A N 1
ATOM 1381 C CA . GLY A 1 190 ? -2.316 -2.032 -15.217 1.00 86.06 190 GLY A CA 1
ATOM 1382 C C . GLY A 1 190 ? -2.186 -0.688 -14.494 1.00 86.06 190 GLY A C 1
ATOM 1383 O O . GLY A 1 190 ? -1.530 -0.576 -13.461 1.00 86.06 190 GLY A O 1
ATOM 1384 N N . ARG A 1 191 ? -2.832 0.344 -15.041 1.00 91.69 191 ARG A N 1
ATOM 1385 C CA . ARG A 1 191 ? -3.018 1.635 -14.371 1.00 91.69 191 ARG A CA 1
ATOM 1386 C C . ARG A 1 191 ? -4.469 1.747 -13.934 1.00 91.69 191 ARG A C 1
ATOM 1388 O O . ARG A 1 191 ? -5.368 1.575 -14.755 1.00 91.69 191 ARG A O 1
ATOM 1395 N N . SER A 1 192 ? -4.704 2.073 -12.669 1.00 94.50 192 SER A N 1
ATOM 1396 C CA . SER A 1 192 ? -6.060 2.216 -12.132 1.00 94.50 192 SER A CA 1
ATOM 1397 C C . SER A 1 192 ? -6.147 3.295 -11.059 1.00 94.50 192 SER A C 1
ATOM 1399 O O . SER A 1 192 ? -5.140 3.647 -10.452 1.00 94.50 192 SER A O 1
ATOM 1401 N N . SER A 1 193 ? -7.349 3.816 -10.825 1.00 96.94 193 SER A N 1
ATOM 1402 C CA . SER A 1 193 ? -7.640 4.621 -9.637 1.00 96.94 193 SER A CA 1
ATOM 1403 C C . SER A 1 193 ? -8.198 3.716 -8.544 1.00 96.94 193 SER A C 1
ATOM 1405 O O . SER A 1 193 ? -8.999 2.832 -8.850 1.00 96.94 193 SER A O 1
ATOM 1407 N N . ARG A 1 194 ? -7.778 3.908 -7.291 1.00 97.62 194 ARG A N 1
ATOM 1408 C CA . ARG A 1 194 ? -8.171 3.056 -6.154 1.00 97.62 194 ARG A CA 1
ATOM 1409 C C . ARG A 1 194 ? -8.484 3.898 -4.928 1.00 97.62 194 ARG A C 1
ATOM 1411 O O . ARG A 1 194 ? -7.805 4.895 -4.677 1.00 97.62 194 ARG A O 1
ATOM 1418 N N . GLN A 1 195 ? -9.460 3.465 -4.135 1.00 98.38 195 GLN A N 1
ATOM 1419 C CA . GLN A 1 195 ? -9.637 4.006 -2.796 1.00 98.38 195 GLN A CA 1
ATOM 1420 C C . GLN A 1 195 ? -8.505 3.515 -1.886 1.00 98.38 195 GLN A C 1
ATOM 1422 O O . GLN A 1 195 ? -8.134 2.338 -1.902 1.00 98.38 195 GLN A O 1
ATOM 1427 N N . VAL A 1 196 ? -7.955 4.431 -1.095 1.00 98.69 196 VAL A N 1
ATOM 1428 C CA . VAL A 1 196 ? -6.856 4.189 -0.162 1.00 98.69 196 VAL A CA 1
ATOM 1429 C C . VAL A 1 196 ? -7.271 4.659 1.224 1.00 98.69 196 VAL A C 1
ATOM 1431 O O . VAL A 1 196 ? -7.817 5.751 1.381 1.00 98.69 196 VAL A O 1
ATOM 1434 N N . PHE A 1 197 ? -6.991 3.842 2.234 1.00 98.62 197 PHE A N 1
ATOM 1435 C CA . PHE A 1 197 ? -7.226 4.150 3.642 1.00 98.62 197 PHE A CA 1
ATOM 1436 C C . PHE A 1 197 ? -5.885 4.176 4.363 1.00 98.62 197 PHE A C 1
ATOM 1438 O O . PHE A 1 197 ? -5.159 3.185 4.331 1.00 98.62 197 PHE A O 1
ATOM 1445 N N . VAL A 1 198 ? -5.561 5.295 5.007 1.00 98.44 198 VAL A N 1
ATOM 1446 C CA . VAL A 1 198 ? -4.350 5.455 5.820 1.00 98.44 198 VAL A CA 1
ATOM 1447 C C . VAL A 1 198 ? -4.664 4.966 7.227 1.00 98.44 198 VAL A C 1
ATOM 1449 O O . VAL A 1 198 ? -5.433 5.612 7.942 1.00 98.44 198 VAL A O 1
ATOM 1452 N N . LEU A 1 199 ? -4.128 3.805 7.602 1.00 98.06 199 LEU A N 1
ATOM 1453 C CA . LEU A 1 199 ? -4.478 3.143 8.858 1.00 98.06 199 LEU A CA 1
ATOM 1454 C C . LEU A 1 199 ? -3.884 3.883 10.056 1.00 98.06 199 LEU A C 1
ATOM 1456 O O . LEU A 1 199 ? -2.762 4.386 9.986 1.00 98.06 199 LEU A O 1
ATOM 1460 N N . SER A 1 200 ? -4.649 3.936 11.146 1.00 95.62 200 SER A N 1
ATOM 1461 C CA . SER A 1 200 ? -4.235 4.620 12.368 1.00 95.62 200 SER A CA 1
ATOM 1462 C C . SER A 1 200 ? -3.039 3.910 12.993 1.00 95.62 200 SER A C 1
ATOM 1464 O O . SER A 1 200 ? -3.023 2.680 13.087 1.00 95.62 200 SER A O 1
ATOM 1466 N N . THR A 1 201 ? -2.063 4.680 13.464 1.00 90.31 201 THR A N 1
ATOM 1467 C CA . THR A 1 201 ? -0.982 4.171 14.319 1.00 90.31 201 THR A CA 1
ATOM 1468 C C . THR A 1 201 ? -1.268 4.462 15.785 1.00 90.31 201 THR A C 1
ATOM 1470 O O . THR A 1 201 ? -2.168 5.243 16.102 1.00 90.31 201 THR A O 1
ATOM 1473 N N . ASN A 1 202 ? -0.503 3.826 16.673 1.00 71.44 202 ASN A N 1
ATOM 1474 C CA . ASN A 1 202 ? -0.490 4.203 18.086 1.00 71.44 202 ASN A CA 1
ATOM 1475 C C . ASN A 1 202 ? 0.222 5.534 18.332 1.00 71.44 202 ASN A C 1
ATOM 1477 O O . ASN A 1 202 ? 1.090 5.908 17.503 1.00 71.44 202 ASN A O 1
#